Protein AF-A0A2N3E7E7-F1 (afdb_monomer)

Mean predicted aligned error: 15.41 Å

Foldseek 3Di:
DDDPVQEFEEEEEEAQPLCLLVVVLVVCVVLVVDDPVQDDRRNQQDDPVCVVVVWDQAKGWDWGWHQDPVRDIHIYIYIYFTNYPVRVVRVVVSRVVGPYYHYRYRPVDCVVVVVVCCVPPDDQQDEEAPAWWWKFFAAWAQDPPQGIKTKIATAYHKDFQQFWKAWPPLRDIWHFHFKAAPPVHTDTDGMDGHGDIIITGTPDHACVSPDHFTIMTGPVRDDPDHDPGDDQQDFPDKDKDFDPDPVCQVVQVVVLRNVCRGDSNKDWDWDADPVRGTTIIIGDNDDVD

pLDDT: mean 74.7, std 12.94, range [45.12, 95.56]

Sequence (289 aa):
MTELSRIRNFSIVAHIDHGKSTLADRLIQLIGGLTQREMKEQVLDSMDIERERGITIKAQTVRLDYRAKDGLDYVLNLIDTPGHVDFGYEVSRSMRAVEGSLLVVDASQGVEDVLEAIVTRLPAPKGDREAALKAMLVDSWYDAYLGVVVLVRIHDGVLKKGDRIRMMMTGATHSVERLGVFRPKMEDAAELGPGEIGYFTGSIKQVRDTRVGDTITHERRLCAQALPGYKPAQPVVFCGLFPVDSSEFEALREAIEKLALNDASFTYEMETSAALGFGFRCGFLGLLH

Structure (mmCIF, N/CA/C/O backbone):
data_AF-A0A2N3E7E7-F1
#
_entry.id   AF-A0A2N3E7E7-F1
#
loop_
_atom_site.group_PDB
_atom_site.id
_atom_site.type_symbol
_atom_site.label_atom_id
_atom_site.label_alt_id
_atom_site.label_comp_id
_atom_site.label_asym_id
_atom_site.label_entity_id
_atom_site.label_seq_id
_atom_site.pdbx_PDB_ins_code
_atom_site.Cartn_x
_atom_site.Cartn_y
_atom_site.Cartn_z
_atom_site.occupancy
_atom_site.B_iso_or_equiv
_atom_site.auth_seq_id
_atom_site.auth_comp_id
_atom_site.auth_asym_id
_atom_site.auth_atom_id
_atom_site.pdbx_PDB_model_num
ATOM 1 N N . MET A 1 1 ? -30.180 21.645 -13.669 1.00 52.59 1 MET A N 1
ATOM 2 C CA . MET A 1 1 ? -30.145 21.164 -12.270 1.00 52.59 1 MET A CA 1
ATOM 3 C C . MET A 1 1 ? -29.134 20.038 -12.208 1.00 52.59 1 MET A C 1
ATOM 5 O O . MET A 1 1 ? -29.187 19.176 -13.074 1.00 52.59 1 MET A O 1
ATOM 9 N N . THR A 1 2 ? -28.190 20.083 -11.270 1.00 58.84 2 THR A N 1
ATOM 10 C CA . THR A 1 2 ? -27.159 19.045 -11.131 1.00 58.84 2 THR A CA 1
ATOM 11 C C . THR A 1 2 ? -27.796 17.737 -10.665 1.00 58.84 2 THR A C 1
ATOM 13 O O . THR A 1 2 ? -28.597 17.744 -9.731 1.00 58.84 2 THR A O 1
ATOM 16 N N . GLU A 1 3 ? -27.464 16.623 -11.315 1.00 67.00 3 GLU A N 1
ATOM 17 C CA . GLU A 1 3 ? -27.904 15.292 -10.889 1.00 67.00 3 GLU A CA 1
ATOM 18 C C . GLU A 1 3 ? -27.309 14.937 -9.518 1.00 67.00 3 GLU A C 1
ATOM 20 O O . GLU A 1 3 ? -26.134 15.200 -9.262 1.00 67.00 3 GLU A O 1
ATOM 25 N N . LEU A 1 4 ? -28.097 14.288 -8.652 1.00 61.16 4 LEU A N 1
ATOM 26 C CA . LEU A 1 4 ? -27.667 13.869 -7.307 1.00 61.16 4 LEU A CA 1
ATOM 27 C C . LEU A 1 4 ? -26.395 13.003 -7.335 1.00 61.16 4 LEU A C 1
ATOM 29 O O . LEU A 1 4 ? -25.540 13.124 -6.463 1.00 61.16 4 LEU A O 1
ATOM 33 N N . SER A 1 5 ? -26.224 12.182 -8.375 1.00 64.75 5 SER A N 1
ATOM 34 C CA . SER A 1 5 ? -25.034 11.347 -8.597 1.00 64.75 5 SER A CA 1
ATOM 35 C C . SER A 1 5 ? -23.736 12.149 -8.776 1.00 64.75 5 SER A C 1
ATOM 37 O O . SER A 1 5 ? -22.647 11.586 -8.623 1.00 64.75 5 SER A O 1
ATOM 39 N N . ARG A 1 6 ? -23.828 13.458 -9.049 1.00 70.44 6 ARG A N 1
ATOM 40 C CA . ARG A 1 6 ? -22.703 14.363 -9.346 1.00 70.44 6 ARG A CA 1
ATOM 41 C C . ARG A 1 6 ? -22.446 15.402 -8.251 1.00 70.44 6 ARG A C 1
ATOM 43 O O . ARG A 1 6 ? -21.635 16.301 -8.447 1.00 70.44 6 ARG A O 1
ATOM 50 N N . ILE A 1 7 ? -23.112 15.284 -7.102 1.00 62.19 7 ILE A N 1
ATOM 51 C CA . ILE A 1 7 ? -22.883 16.134 -5.927 1.00 62.19 7 ILE A CA 1
ATOM 52 C C . ILE A 1 7 ? -21.972 15.392 -4.943 1.00 62.19 7 ILE A C 1
ATOM 54 O O . ILE A 1 7 ? -22.162 14.200 -4.693 1.00 62.19 7 ILE A O 1
ATOM 58 N N . ARG A 1 8 ? -20.968 16.074 -4.389 1.00 74.00 8 ARG A N 1
ATOM 59 C CA . ARG A 1 8 ? -20.104 15.560 -3.319 1.00 74.00 8 ARG A CA 1
ATOM 60 C C . ARG A 1 8 ? -20.044 16.588 -2.204 1.00 74.00 8 ARG A C 1
ATOM 62 O O . ARG A 1 8 ? -19.543 17.685 -2.428 1.00 74.00 8 ARG A O 1
ATOM 69 N N . ASN A 1 9 ? -20.525 16.227 -1.021 1.00 63.50 9 ASN A N 1
ATOM 70 C CA . ASN A 1 9 ? -20.365 17.050 0.170 1.00 63.50 9 ASN A CA 1
ATOM 71 C C . ASN A 1 9 ? -19.248 16.452 1.017 1.00 63.50 9 ASN A C 1
ATOM 73 O O . ASN A 1 9 ? -19.269 15.256 1.317 1.00 63.50 9 ASN A O 1
ATOM 77 N N . PHE A 1 10 ? -18.267 17.267 1.382 1.00 70.56 10 PHE A N 1
ATOM 78 C CA . PHE A 1 10 ? -17.164 16.827 2.221 1.00 70.56 10 PHE A CA 1
ATOM 79 C C . PHE A 1 10 ? -16.637 17.952 3.100 1.00 70.56 10 PHE A C 1
ATOM 81 O O . PHE A 1 10 ? -16.797 19.133 2.795 1.00 70.56 10 PHE A O 1
ATOM 88 N N . SER A 1 11 ? -16.000 17.582 4.205 1.00 76.38 11 SER A N 1
ATOM 89 C CA . SER A 1 11 ? -15.301 18.523 5.077 1.00 76.38 11 SER A CA 1
ATOM 90 C C . SER A 1 11 ? -13.792 18.305 5.050 1.00 76.38 11 SER A C 1
ATOM 92 O O . SER A 1 11 ? -13.340 17.198 4.757 1.00 76.38 11 SER A O 1
ATOM 94 N N . ILE A 1 12 ? -13.003 19.332 5.367 1.00 77.19 12 ILE A N 1
ATOM 95 C CA . ILE A 1 12 ? -11.568 19.168 5.646 1.00 77.19 12 ILE A CA 1
ATOM 96 C C . ILE A 1 12 ? -11.369 19.256 7.154 1.00 77.19 12 ILE A C 1
ATOM 98 O O . ILE A 1 12 ? -11.801 20.222 7.784 1.00 77.19 12 ILE A O 1
ATOM 102 N N . VAL A 1 13 ? -10.726 18.237 7.721 1.00 78.69 13 VAL A N 1
ATOM 103 C CA . VAL A 1 13 ? -10.394 18.126 9.142 1.00 78.69 13 VAL A CA 1
ATOM 104 C C . VAL A 1 13 ? -8.881 18.002 9.265 1.00 78.69 13 VAL A C 1
ATOM 106 O O . VAL A 1 13 ? -8.275 17.135 8.640 1.00 78.69 13 VAL A O 1
ATOM 109 N N . ALA A 1 14 ? -8.270 18.862 10.067 1.00 75.06 14 ALA A N 1
ATOM 110 C CA . ALA A 1 14 ? -6.838 18.855 10.348 1.00 75.06 14 ALA A CA 1
ATOM 111 C C . ALA A 1 14 ? -6.605 19.453 11.734 1.00 75.06 14 ALA A C 1
ATOM 113 O O . ALA A 1 14 ? -7.465 20.182 12.216 1.00 75.06 14 ALA A O 1
ATOM 114 N N . HIS A 1 15 ? -5.451 19.209 12.345 1.00 68.81 15 HIS A N 1
ATOM 115 C CA . HIS A 1 15 ? -5.024 19.981 13.514 1.00 68.81 15 HIS A CA 1
ATOM 116 C C . HIS A 1 15 ? -4.536 21.385 13.081 1.00 68.81 15 HIS A C 1
ATOM 118 O O . HIS A 1 15 ? -4.372 21.656 11.886 1.00 68.81 15 HIS A O 1
ATOM 124 N N . ILE A 1 16 ? -4.364 22.303 14.038 1.00 66.44 16 ILE A N 1
ATOM 125 C CA . ILE A 1 16 ? -3.892 23.681 13.801 1.00 66.44 16 ILE A CA 1
ATOM 126 C C . ILE A 1 16 ? -2.576 23.654 13.012 1.00 66.44 16 ILE A C 1
ATOM 128 O O . ILE A 1 16 ? -1.749 22.774 13.233 1.00 66.44 16 ILE A O 1
ATOM 132 N N . ASP A 1 17 ? -2.409 24.598 12.086 1.00 65.94 17 ASP A N 1
ATOM 133 C CA . ASP A 1 17 ? -1.216 24.785 11.246 1.00 65.94 17 ASP A CA 1
ATOM 134 C C . ASP A 1 17 ? -0.863 23.639 10.276 1.00 65.94 17 ASP A C 1
ATOM 136 O O . ASP A 1 17 ? 0.083 23.758 9.505 1.00 65.94 17 ASP A O 1
ATOM 140 N N . HIS A 1 18 ? -1.673 22.577 10.177 1.00 72.00 18 HIS A N 1
ATOM 141 C CA . HIS A 1 18 ? -1.420 21.437 9.273 1.00 72.00 18 HIS A CA 1
ATOM 142 C C . HIS A 1 18 ? -1.807 21.694 7.802 1.00 72.00 18 HIS A C 1
ATOM 144 O O . HIS A 1 18 ? -2.064 20.768 7.033 1.00 72.00 18 HIS A O 1
ATOM 150 N N . GLY A 1 19 ? -1.910 22.958 7.389 1.00 71.00 19 GLY A N 1
ATOM 151 C CA . GLY A 1 19 ? -2.179 23.318 5.993 1.00 71.00 19 GLY A CA 1
ATOM 152 C C . GLY A 1 19 ? -3.619 23.085 5.522 1.00 71.00 19 GLY A C 1
ATOM 153 O O . GLY A 1 19 ? -3.861 23.021 4.318 1.00 71.00 19 GLY A O 1
ATOM 154 N N . LYS A 1 20 ? -4.587 22.992 6.441 1.00 78.00 20 LYS A N 1
ATOM 155 C CA . LYS A 1 20 ? -6.023 22.887 6.132 1.00 78.00 20 LYS A CA 1
ATOM 156 C C . LYS A 1 20 ? -6.527 24.019 5.232 1.00 78.00 20 LYS A C 1
ATOM 158 O O . LYS A 1 20 ? -7.035 23.749 4.145 1.00 78.00 20 LYS A O 1
ATOM 163 N N . SER A 1 21 ? -6.340 25.269 5.663 1.00 73.75 21 SER A N 1
ATOM 164 C CA . SER A 1 21 ? -6.755 26.454 4.900 1.00 73.75 21 SER A CA 1
ATOM 165 C C . SER A 1 21 ? -5.997 26.539 3.573 1.00 73.75 21 SER A C 1
ATOM 167 O O . SER A 1 21 ? -6.589 26.805 2.532 1.00 73.75 21 SER A O 1
ATOM 169 N N . THR A 1 22 ? -4.711 26.175 3.571 1.00 76.44 22 THR A N 1
ATOM 170 C CA . THR A 1 22 ? -3.885 26.100 2.357 1.00 76.44 22 THR A CA 1
ATOM 171 C C . THR A 1 22 ? -4.433 25.089 1.346 1.00 76.44 22 THR A C 1
ATOM 173 O O . THR A 1 22 ? -4.478 25.374 0.148 1.00 76.44 22 THR A O 1
ATOM 176 N N . LEU A 1 23 ? -4.871 23.909 1.799 1.00 75.31 23 LEU A N 1
ATOM 177 C CA . LEU A 1 23 ? -5.493 22.905 0.937 1.00 75.31 23 LEU A CA 1
ATOM 178 C C . LEU A 1 23 ? -6.826 23.411 0.378 1.00 75.31 23 LEU A C 1
ATOM 180 O O . LEU A 1 23 ? -7.072 23.273 -0.821 1.00 75.31 23 LEU A O 1
ATOM 184 N N . ALA A 1 24 ? -7.663 24.017 1.221 1.00 73.69 24 ALA A N 1
ATOM 185 C CA . ALA A 1 24 ? -8.933 24.596 0.797 1.00 73.69 24 ALA A CA 1
ATOM 186 C C . ALA A 1 24 ? -8.729 25.679 -0.279 1.00 73.69 24 ALA A C 1
ATOM 188 O O . ALA A 1 24 ? -9.352 25.618 -1.340 1.00 73.69 24 ALA A O 1
ATOM 189 N N . ASP A 1 25 ? -7.782 26.597 -0.073 1.00 72.88 25 ASP A N 1
ATOM 190 C CA . ASP A 1 25 ? -7.438 27.648 -1.036 1.00 72.88 25 ASP A CA 1
ATOM 191 C C . ASP A 1 25 ? -6.944 27.073 -2.371 1.00 72.88 25 ASP A C 1
ATOM 193 O O . ASP A 1 25 ? -7.335 27.542 -3.444 1.00 72.88 25 ASP A O 1
ATOM 197 N N . ARG A 1 26 ? -6.108 26.025 -2.335 1.00 69.62 26 ARG A N 1
ATOM 198 C CA . ARG A 1 26 ? -5.624 25.347 -3.549 1.00 69.62 26 ARG A CA 1
ATOM 199 C C . ARG A 1 26 ? -6.741 24.644 -4.317 1.00 69.62 26 ARG A C 1
ATOM 201 O O . ARG A 1 26 ? -6.715 24.650 -5.548 1.00 69.62 26 ARG A O 1
ATOM 208 N N . LEU A 1 27 ? -7.729 24.073 -3.628 1.00 70.00 27 LEU A N 1
ATOM 209 C CA . LEU A 1 27 ? -8.908 23.497 -4.279 1.00 70.00 27 LEU A CA 1
ATOM 210 C C . LEU A 1 27 ? -9.728 24.582 -4.989 1.00 70.00 27 LEU A C 1
ATOM 212 O O . LEU A 1 27 ? -10.083 24.412 -6.155 1.00 70.00 27 LEU A O 1
ATOM 216 N N . ILE A 1 28 ? -9.961 25.721 -4.333 1.00 72.75 28 ILE A N 1
ATOM 217 C CA . ILE A 1 28 ? -10.699 26.854 -4.916 1.00 72.75 28 ILE A CA 1
ATOM 218 C C . ILE A 1 28 ? -9.964 27.412 -6.150 1.00 72.75 28 ILE A C 1
ATOM 220 O O . ILE A 1 28 ? -10.590 27.671 -7.181 1.00 72.75 28 ILE A O 1
ATOM 224 N N . GLN A 1 29 ? -8.633 27.533 -6.068 1.00 66.44 29 GLN A N 1
ATOM 225 C CA . GLN A 1 29 ? -7.755 27.962 -7.164 1.00 66.44 29 GLN A CA 1
ATOM 226 C C . GLN A 1 29 ? -7.877 27.094 -8.407 1.00 66.44 29 GLN A C 1
ATOM 228 O O . GLN A 1 29 ? -8.105 27.596 -9.506 1.00 66.44 29 GLN A O 1
ATOM 233 N N . LEU A 1 30 ? -7.675 25.788 -8.233 1.00 65.06 30 LEU A N 1
ATOM 234 C CA . LEU A 1 30 ? -7.595 24.847 -9.345 1.00 65.06 30 LEU A CA 1
ATOM 235 C C . LEU A 1 30 ? -8.937 24.682 -10.053 1.00 65.06 30 LEU A C 1
ATOM 237 O O . LEU A 1 30 ? -8.967 24.404 -11.249 1.00 65.06 30 LEU A O 1
ATOM 241 N N . ILE A 1 31 ? -10.036 24.857 -9.320 1.00 67.25 31 ILE A N 1
ATOM 242 C CA . ILE A 1 31 ? -11.392 24.710 -9.849 1.00 67.25 31 ILE A CA 1
ATOM 243 C C . ILE A 1 31 ? -11.891 26.024 -10.488 1.00 67.25 31 ILE A C 1
ATOM 245 O O . ILE A 1 31 ? -12.857 26.018 -11.243 1.00 67.25 31 ILE A O 1
ATOM 249 N N . GLY A 1 32 ? -11.181 27.140 -10.289 1.00 56.53 32 GLY A N 1
ATOM 250 C CA . GLY A 1 32 ? -11.437 28.394 -11.002 1.00 56.53 32 GLY A CA 1
ATOM 251 C C . GLY A 1 32 ? -12.567 29.240 -10.410 1.00 56.53 32 GLY A C 1
ATOM 252 O O . GLY A 1 32 ? -13.168 30.035 -11.127 1.00 56.53 32 GLY A O 1
ATOM 253 N N . GLY A 1 33 ? -12.857 29.092 -9.112 1.00 54.59 33 GLY A N 1
ATOM 254 C CA . GLY A 1 33 ? -13.916 29.852 -8.434 1.00 54.59 33 GLY A CA 1
ATOM 255 C C . GLY A 1 33 ? -13.603 31.336 -8.195 1.00 54.59 33 GLY A C 1
ATOM 256 O O . GLY A 1 33 ? -14.515 32.089 -7.864 1.00 54.59 33 GLY A O 1
ATOM 257 N N . LEU A 1 34 ? -12.340 31.762 -8.342 1.00 57.59 34 LEU A N 1
ATOM 258 C CA . LEU A 1 34 ? -11.867 33.129 -8.078 1.00 57.5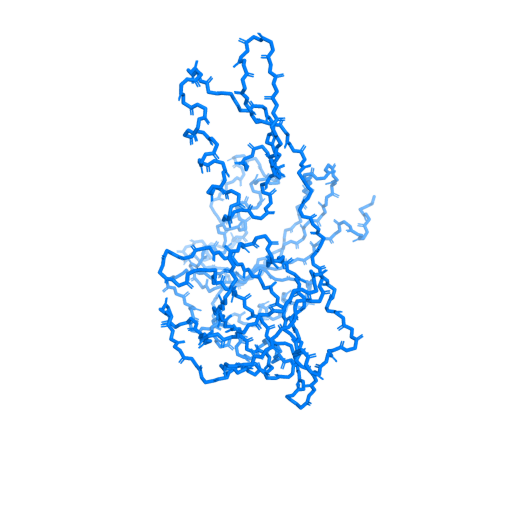9 34 LEU A CA 1
ATOM 259 C C . LEU A 1 34 ? -10.763 33.529 -9.064 1.00 57.59 34 LEU A C 1
ATOM 261 O O . LEU A 1 34 ? -9.914 32.717 -9.436 1.00 57.59 34 LEU A O 1
ATOM 265 N N . THR A 1 35 ? -10.739 34.798 -9.469 1.00 55.12 35 THR A N 1
ATOM 266 C CA . THR A 1 35 ? -9.648 35.363 -10.277 1.00 55.12 35 THR A CA 1
ATOM 267 C C . THR A 1 35 ? -8.383 35.575 -9.431 1.00 55.12 35 THR A C 1
ATOM 269 O O . THR A 1 35 ? -8.461 35.763 -8.219 1.00 55.12 35 THR A O 1
ATOM 272 N N . GLN A 1 36 ? -7.192 35.639 -10.052 1.00 53.62 36 GLN A N 1
ATOM 273 C CA . GLN A 1 36 ? -5.925 35.931 -9.342 1.00 53.62 36 GLN A CA 1
ATOM 274 C C . GLN A 1 36 ? -5.953 37.229 -8.507 1.00 53.62 36 GLN A C 1
ATOM 276 O O . GLN A 1 36 ? -5.132 37.390 -7.613 1.00 53.62 36 GLN A O 1
ATOM 281 N N . ARG A 1 37 ? -6.878 38.159 -8.789 1.00 49.94 37 ARG A N 1
ATOM 282 C CA . ARG A 1 37 ? -7.061 39.404 -8.022 1.00 49.94 37 ARG A CA 1
ATOM 283 C C . ARG A 1 37 ? -7.958 39.246 -6.792 1.00 49.94 37 ARG A C 1
ATOM 285 O O . ARG A 1 37 ? -7.852 40.050 -5.874 1.00 49.94 37 ARG A O 1
ATOM 292 N N . GLU A 1 38 ? -8.838 38.250 -6.780 1.00 54.00 38 GLU A N 1
ATOM 293 C CA . GLU A 1 38 ? -9.730 37.936 -5.651 1.00 54.00 38 GLU A CA 1
ATOM 294 C C . GLU A 1 38 ? -9.083 36.952 -4.667 1.00 54.00 38 GLU A C 1
ATOM 296 O O . GLU A 1 38 ? -9.555 36.766 -3.548 1.00 54.00 38 GLU A O 1
ATOM 301 N N . MET A 1 39 ? -7.963 36.363 -5.078 1.00 53.03 39 MET A N 1
ATOM 302 C CA . MET A 1 39 ? -7.105 35.522 -4.264 1.00 53.03 39 MET A CA 1
ATOM 303 C C . MET A 1 39 ? -6.344 36.331 -3.216 1.00 53.03 39 MET A C 1
ATOM 305 O O . MET A 1 39 ? -5.359 37.004 -3.517 1.00 53.03 39 MET A O 1
ATOM 309 N N . LYS A 1 40 ? -6.780 36.214 -1.966 1.00 57.19 40 LYS A N 1
ATOM 310 C CA . LYS A 1 40 ? -5.948 36.466 -0.785 1.00 57.19 40 LYS A CA 1
ATOM 311 C C . LYS A 1 40 ? -5.500 35.113 -0.221 1.00 57.19 40 LYS A C 1
ATOM 313 O O . LYS A 1 40 ? -6.156 34.111 -0.490 1.00 57.19 40 LYS A O 1
ATOM 318 N N . GLU A 1 41 ? -4.392 35.065 0.516 1.00 56.88 41 GLU A N 1
ATOM 319 C CA . GLU A 1 41 ? -4.102 33.895 1.361 1.00 56.88 41 GLU A CA 1
ATOM 320 C C . GLU A 1 41 ? -5.252 33.730 2.369 1.00 56.88 41 GLU A C 1
ATOM 322 O O . GLU A 1 41 ? -5.735 34.736 2.895 1.00 56.88 41 GLU A O 1
ATOM 327 N N . GLN A 1 42 ? -5.707 32.493 2.598 1.00 58.56 42 GLN A N 1
ATOM 328 C CA . GLN A 1 42 ? -6.793 32.141 3.519 1.00 58.56 42 GLN A CA 1
ATOM 329 C C . GLN A 1 42 ? -8.149 32.756 3.135 1.00 58.56 42 GLN A C 1
ATOM 331 O O . GLN A 1 42 ? -8.740 33.554 3.866 1.00 58.56 42 GLN A O 1
ATOM 336 N N . VAL A 1 43 ? -8.677 32.380 1.966 1.00 60.28 43 VAL A N 1
ATOM 337 C CA . VAL A 1 43 ? -9.913 32.964 1.404 1.00 60.28 43 VAL A CA 1
ATOM 338 C C . VAL A 1 43 ? -11.140 32.673 2.273 1.00 60.28 43 VAL A C 1
ATOM 340 O O . VAL A 1 43 ? -12.061 33.490 2.346 1.00 60.28 43 VAL A O 1
ATOM 343 N N . LEU A 1 44 ? -11.158 31.508 2.920 1.00 65.69 44 LEU A N 1
ATOM 344 C CA . LEU A 1 44 ? -12.263 31.081 3.776 1.00 65.69 44 LEU A CA 1
ATOM 345 C C . LEU A 1 44 ? -12.209 31.713 5.173 1.00 65.69 44 LEU A C 1
ATOM 347 O O . LEU A 1 44 ? -13.249 31.809 5.820 1.00 65.69 44 LEU A O 1
ATOM 351 N N . ASP A 1 45 ? -11.055 32.221 5.610 1.00 69.62 45 ASP A N 1
ATOM 352 C CA . ASP A 1 45 ? -10.923 32.885 6.905 1.00 69.62 45 ASP A CA 1
ATOM 353 C C . ASP A 1 45 ? -11.468 34.323 6.787 1.00 69.62 45 ASP A C 1
ATOM 355 O O . ASP A 1 45 ? -10.900 35.226 6.153 1.00 69.62 45 ASP A O 1
ATOM 359 N N . SER A 1 46 ? -12.668 34.512 7.339 1.00 65.81 46 SER A N 1
ATOM 360 C CA . SER A 1 46 ? -13.494 35.709 7.133 1.00 65.81 46 SER A CA 1
ATOM 361 C C . SER A 1 46 ? -13.286 36.776 8.207 1.00 65.81 46 SER A C 1
ATOM 363 O O . SER A 1 46 ? -13.552 37.950 7.945 1.00 65.81 46 SER A O 1
ATOM 365 N N . MET A 1 47 ? -12.816 36.386 9.396 1.00 70.12 47 MET A N 1
ATOM 366 C CA . MET A 1 47 ? -12.598 37.295 10.522 1.00 70.12 47 MET A CA 1
ATOM 367 C C . MET A 1 47 ? -11.149 37.792 10.570 1.00 70.12 47 MET A C 1
ATOM 369 O O . MET A 1 47 ? -10.215 37.034 10.322 1.00 70.12 47 MET A O 1
ATOM 373 N N . ASP A 1 48 ? -10.941 39.046 10.980 1.00 69.75 48 ASP A N 1
ATOM 374 C CA . ASP A 1 48 ? -9.591 39.623 11.088 1.00 69.75 48 ASP A CA 1
ATOM 375 C C . ASP A 1 48 ? -8.716 38.859 12.100 1.00 69.75 48 ASP A C 1
ATOM 377 O O . ASP A 1 48 ? -7.538 38.620 11.852 1.00 69.75 48 ASP A O 1
ATOM 381 N N . ILE A 1 49 ? -9.320 38.359 13.184 1.00 71.62 49 ILE A N 1
ATOM 382 C CA . ILE A 1 49 ? -8.636 37.542 14.198 1.00 71.62 49 ILE A CA 1
ATOM 383 C C . ILE A 1 49 ? -8.195 36.161 13.684 1.00 71.62 49 ILE A C 1
ATOM 385 O O . ILE A 1 49 ? -7.197 35.632 14.168 1.00 71.62 49 ILE A O 1
ATOM 389 N N . GLU A 1 50 ? -8.915 35.575 12.717 1.00 67.88 50 GLU A N 1
ATOM 390 C CA . GLU A 1 50 ? -8.534 34.297 12.094 1.00 67.88 50 GLU A CA 1
ATOM 391 C C . GLU A 1 50 ? -7.254 34.490 11.272 1.00 67.88 50 GLU A C 1
ATOM 393 O O . GLU A 1 50 ? -6.301 33.728 11.420 1.00 67.88 50 GLU A O 1
ATOM 398 N N . ARG A 1 51 ? -7.185 35.590 10.510 1.00 69.56 51 ARG A N 1
ATOM 399 C CA . ARG A 1 51 ? -6.024 35.948 9.680 1.00 69.56 51 ARG A CA 1
ATOM 400 C C . ARG A 1 51 ? -4.807 36.369 10.494 1.00 69.56 51 ARG A C 1
ATOM 402 O O . ARG A 1 51 ? -3.692 35.981 10.170 1.00 69.56 51 ARG A O 1
ATOM 409 N N . GLU A 1 52 ? -5.003 37.148 11.558 1.00 69.25 52 GLU A N 1
ATOM 410 C CA . GLU A 1 52 ? -3.904 37.576 12.436 1.00 69.25 52 GLU A CA 1
ATOM 411 C C . GLU A 1 52 ? -3.250 36.404 13.174 1.00 69.25 52 GLU A C 1
ATOM 413 O O . GLU A 1 52 ? -2.054 36.444 13.461 1.00 69.25 52 GLU A O 1
ATOM 418 N N . ARG A 1 53 ? -4.031 35.369 13.505 1.00 65.06 53 ARG A N 1
ATOM 419 C CA . ARG A 1 53 ? -3.562 34.209 14.275 1.00 65.06 53 ARG A CA 1
ATOM 420 C C . ARG A 1 53 ? -3.292 32.965 13.434 1.00 65.06 53 ARG A C 1
ATOM 422 O O . ARG A 1 53 ? -2.770 32.004 13.984 1.00 65.06 53 ARG A O 1
ATOM 429 N N . GLY A 1 54 ? -3.649 32.969 12.150 1.00 65.75 54 GLY A N 1
ATOM 430 C CA . GLY A 1 54 ? -3.494 31.822 11.254 1.00 65.75 54 GLY A CA 1
ATOM 431 C C . GLY A 1 54 ? -4.379 30.6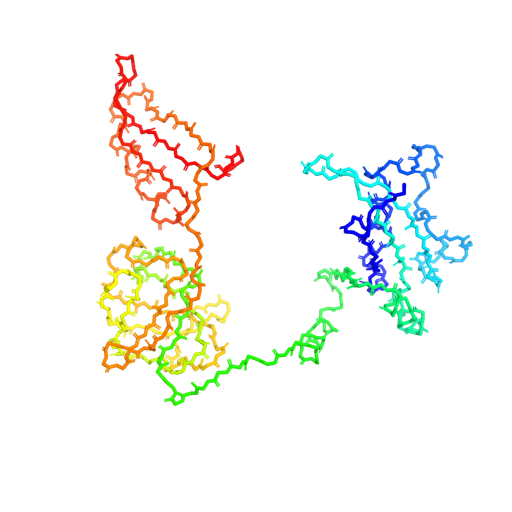21 11.604 1.00 65.75 54 GLY A C 1
ATOM 432 O O . GLY A 1 54 ? -4.049 29.499 11.233 1.00 65.75 54 GLY A O 1
ATOM 433 N N . ILE A 1 55 ? -5.491 30.829 12.319 1.00 69.94 55 ILE A N 1
ATOM 434 C CA . ILE A 1 55 ? -6.388 29.753 12.770 1.00 69.94 55 ILE A CA 1
ATOM 435 C C . ILE A 1 55 ? -7.802 29.937 12.222 1.00 69.94 55 ILE A C 1
ATOM 437 O O . ILE A 1 55 ? -8.338 31.040 12.234 1.00 69.94 55 ILE A O 1
ATOM 441 N N . THR A 1 56 ? -8.455 28.838 11.845 1.00 61.44 56 THR A N 1
ATOM 442 C CA . THR A 1 56 ? -9.890 28.836 11.524 1.00 61.44 56 THR A CA 1
ATOM 443 C C . THR A 1 56 ? -10.702 28.652 12.803 1.00 61.44 56 THR A C 1
ATOM 445 O O . THR A 1 56 ? -10.543 27.643 13.496 1.00 61.44 56 THR A O 1
ATOM 448 N N . ILE A 1 57 ? -11.584 29.603 13.111 1.00 61.72 57 ILE A N 1
ATOM 449 C CA . ILE A 1 57 ? -12.435 29.611 14.313 1.00 61.72 57 ILE A CA 1
ATOM 450 C C . ILE A 1 57 ? -13.850 29.141 13.969 1.00 61.72 57 ILE A C 1
ATOM 452 O O . ILE A 1 57 ? -14.489 28.469 14.779 1.00 61.72 57 ILE A O 1
ATOM 456 N N . LYS A 1 58 ? -14.342 29.457 12.765 1.00 65.56 58 LYS A N 1
ATOM 457 C CA . LYS A 1 58 ? -15.702 29.117 12.331 1.00 65.56 58 LYS A CA 1
ATOM 458 C C . LYS A 1 58 ? -15.708 28.269 11.066 1.00 65.56 58 LYS A C 1
ATOM 460 O O . LYS A 1 58 ? -14.978 28.560 10.124 1.00 65.56 58 LYS A O 1
ATOM 465 N N . ALA A 1 59 ? -16.589 27.269 11.007 1.00 60.16 59 ALA A N 1
ATOM 466 C CA . ALA A 1 59 ? -16.742 26.484 9.794 1.00 60.16 59 ALA A CA 1
ATOM 467 C C . ALA A 1 59 ? -17.330 27.317 8.641 1.00 60.16 59 ALA A C 1
ATOM 469 O O . ALA A 1 59 ? -18.352 27.995 8.798 1.00 60.16 59 ALA A O 1
ATOM 470 N N . GLN A 1 60 ? -16.698 27.246 7.471 1.00 66.62 60 GLN A N 1
ATOM 471 C CA . GLN A 1 60 ? -17.087 27.996 6.274 1.00 66.62 60 GLN A CA 1
ATOM 472 C C . GLN A 1 60 ? -17.377 27.033 5.134 1.00 66.62 60 GLN A C 1
ATOM 474 O O . GLN A 1 60 ? -16.684 26.037 4.952 1.00 66.62 60 GLN A O 1
ATOM 479 N N . THR A 1 61 ? -18.448 27.295 4.388 1.00 65.19 61 THR A N 1
ATOM 480 C CA . THR A 1 61 ? -18.898 26.406 3.311 1.00 65.19 61 THR A CA 1
ATOM 481 C C . THR A 1 61 ? -18.704 27.071 1.961 1.00 65.19 61 THR A C 1
ATOM 483 O O . THR A 1 61 ? -19.152 28.197 1.753 1.00 65.19 61 THR A O 1
ATOM 486 N N . VAL A 1 62 ? -18.090 26.351 1.027 1.00 73.31 62 VAL A N 1
ATOM 487 C CA . VAL A 1 62 ? -17.900 26.781 -0.357 1.00 73.31 62 VAL A CA 1
ATOM 488 C C . VAL A 1 62 ? -18.423 25.716 -1.310 1.00 73.31 62 VAL A C 1
ATOM 490 O O . VAL A 1 62 ? -18.244 24.518 -1.098 1.00 73.31 62 VAL A O 1
ATOM 493 N N . ARG A 1 63 ? -19.089 26.159 -2.374 1.00 76.94 63 ARG A N 1
ATOM 494 C CA . ARG A 1 63 ? -19.525 25.303 -3.474 1.00 76.94 63 ARG A CA 1
ATOM 495 C C . ARG A 1 63 ? -18.622 25.544 -4.676 1.00 76.94 63 ARG A C 1
ATOM 497 O O . ARG A 1 63 ? -18.462 26.685 -5.096 1.00 76.94 63 ARG A O 1
ATOM 504 N N . LEU A 1 64 ? -18.073 24.472 -5.231 1.00 71.88 64 LEU A N 1
ATOM 505 C CA . LEU A 1 64 ? -17.146 24.489 -6.356 1.00 71.88 64 LEU A CA 1
ATOM 506 C C . LEU A 1 64 ? -17.702 23.622 -7.488 1.00 71.88 64 LEU A C 1
ATOM 508 O O . LEU A 1 64 ? -18.125 22.491 -7.251 1.00 71.88 64 LEU A O 1
ATOM 512 N N . ASP A 1 65 ? -17.694 24.139 -8.713 1.00 77.12 65 ASP A N 1
ATOM 513 C CA . ASP A 1 65 ? -18.107 23.391 -9.901 1.00 77.12 65 ASP A CA 1
ATOM 514 C C . ASP A 1 65 ? -16.850 22.840 -10.600 1.00 77.12 65 ASP A C 1
ATOM 516 O O . ASP A 1 65 ? -16.075 23.587 -11.189 1.00 77.12 65 ASP A O 1
ATOM 520 N N . TYR A 1 66 ? -16.614 21.529 -10.497 1.00 74.06 66 TYR A N 1
ATOM 521 C CA . TYR A 1 66 ? -15.398 20.859 -10.968 1.00 74.06 66 TYR A CA 1
ATOM 522 C C . TYR A 1 66 ? -15.671 19.982 -12.188 1.00 74.06 66 TYR A C 1
ATOM 524 O O . TYR A 1 66 ? -16.453 19.034 -12.115 1.00 74.06 66 TYR A O 1
ATOM 532 N N . ARG A 1 67 ? -14.955 20.237 -13.286 1.00 76.06 67 ARG A N 1
ATOM 533 C CA . ARG A 1 67 ? -14.943 19.340 -14.442 1.00 76.06 67 ARG A CA 1
ATOM 534 C C . ARG A 1 67 ? -13.892 18.253 -14.254 1.00 76.06 67 ARG A C 1
ATOM 536 O O . ARG A 1 67 ? -12.690 18.519 -14.303 1.00 76.06 67 ARG A O 1
ATOM 543 N N . ALA A 1 68 ? -14.348 17.029 -14.026 1.00 69.62 68 ALA A N 1
ATOM 544 C CA . ALA A 1 68 ? -13.471 15.895 -13.794 1.00 69.62 68 ALA A CA 1
ATOM 545 C C . ALA A 1 68 ? -12.845 15.378 -15.100 1.00 69.62 68 ALA A C 1
ATOM 547 O O . ALA A 1 68 ? -13.250 15.721 -16.212 1.00 69.62 68 ALA A O 1
ATOM 548 N N . LYS A 1 69 ? -11.819 14.531 -14.966 1.00 69.19 69 LYS A N 1
ATOM 549 C CA . LYS A 1 69 ? -11.080 13.948 -16.103 1.00 69.19 69 LYS A CA 1
ATOM 550 C C . LYS A 1 69 ? -11.931 13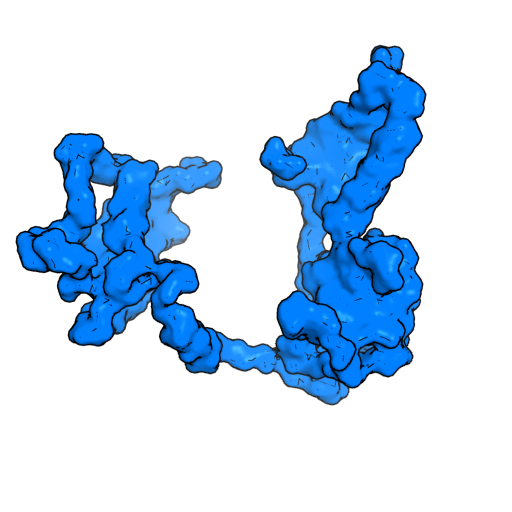.021 -16.979 1.00 69.19 69 LYS A C 1
ATOM 552 O O . LYS A 1 69 ? -11.559 12.761 -18.116 1.00 69.19 69 LYS A O 1
ATOM 557 N N . ASP A 1 70 ? -13.057 12.540 -16.456 1.00 66.81 70 ASP A N 1
ATOM 558 C CA . ASP A 1 70 ? -14.078 11.798 -17.207 1.00 66.81 70 ASP A CA 1
ATOM 559 C C . ASP A 1 70 ? -14.900 12.708 -18.148 1.00 66.81 70 ASP A C 1
ATOM 561 O O . ASP A 1 70 ? -15.729 12.227 -18.918 1.00 66.81 70 ASP A O 1
ATOM 565 N N . GLY A 1 71 ? -14.653 14.023 -18.109 1.00 75.38 71 GLY A N 1
ATOM 566 C CA . GLY A 1 71 ? -15.305 15.037 -18.925 1.00 75.38 71 GLY A CA 1
ATOM 567 C C . GLY A 1 71 ? -16.618 15.563 -18.346 1.00 75.38 71 GLY A C 1
ATOM 568 O O . GLY A 1 71 ? -17.193 16.468 -18.960 1.00 75.38 71 GLY A O 1
ATOM 569 N N . LEU A 1 72 ? -17.071 15.038 -17.199 1.00 73.94 72 LEU A N 1
ATOM 570 C CA . LEU A 1 72 ? -18.329 15.389 -16.540 1.00 73.94 72 LEU A CA 1
ATOM 571 C C . LEU A 1 72 ? -18.140 16.490 -15.487 1.00 73.94 72 LEU A C 1
ATOM 573 O O . LEU A 1 72 ? -17.107 16.574 -14.820 1.00 73.94 72 LEU A O 1
ATOM 577 N N . ASP A 1 73 ? -19.181 17.304 -15.305 1.00 76.81 73 ASP A N 1
ATOM 578 C CA . ASP A 1 73 ? -19.214 18.361 -14.294 1.00 76.81 73 ASP A CA 1
ATOM 579 C C . ASP A 1 73 ? -19.805 17.846 -12.973 1.00 76.81 73 ASP A C 1
ATOM 581 O O . ASP A 1 73 ? -20.894 17.256 -12.940 1.00 76.81 73 ASP A O 1
ATOM 585 N N . TYR A 1 74 ? -19.088 18.107 -11.884 1.00 68.44 74 TYR A N 1
ATOM 586 C CA . TYR A 1 74 ? -19.441 17.757 -10.514 1.00 68.44 74 TYR A CA 1
ATOM 587 C C . TYR A 1 74 ? -19.596 19.012 -9.662 1.00 68.44 74 TYR A C 1
ATOM 589 O O . TYR A 1 74 ? -18.890 20.000 -9.844 1.00 68.44 74 TYR A O 1
ATOM 597 N N . VAL A 1 75 ? -20.491 18.940 -8.681 1.00 72.06 75 VAL A N 1
ATOM 598 C CA . VAL A 1 75 ? -20.638 19.966 -7.648 1.00 72.06 75 VAL A CA 1
ATOM 599 C C . VAL A 1 75 ? -19.982 19.463 -6.373 1.00 72.06 75 VAL A C 1
ATOM 601 O O . VAL A 1 75 ? -20.408 18.458 -5.802 1.00 72.06 75 VAL A O 1
ATOM 604 N N . LEU A 1 76 ? -18.955 20.172 -5.929 1.00 70.94 76 LEU A N 1
ATOM 605 C CA . LEU A 1 76 ? -18.190 19.892 -4.726 1.00 70.94 76 LEU A CA 1
ATOM 606 C C . LEU A 1 76 ? -18.573 20.914 -3.650 1.00 70.94 76 LEU A C 1
ATOM 608 O O . LEU A 1 76 ? -18.251 22.093 -3.771 1.00 70.94 76 LEU A O 1
ATOM 612 N N . ASN A 1 77 ? -19.273 20.477 -2.606 1.00 69.62 77 ASN A N 1
ATOM 613 C CA . ASN A 1 77 ? -19.582 21.303 -1.442 1.00 69.62 77 ASN A CA 1
ATOM 614 C C . ASN A 1 77 ? -18.557 20.997 -0.349 1.00 69.62 77 ASN A C 1
ATOM 616 O O . ASN A 1 77 ? -18.568 19.913 0.235 1.00 69.62 77 ASN A O 1
ATOM 620 N N . LEU A 1 78 ? -17.669 21.951 -0.102 1.00 71.94 78 LEU A N 1
ATOM 621 C CA . LEU A 1 78 ? -16.605 21.867 0.884 1.00 71.94 78 LEU A CA 1
ATOM 622 C C . LEU A 1 78 ? -17.016 22.631 2.144 1.00 71.94 78 LEU A C 1
ATOM 624 O O . LEU A 1 78 ? -17.368 23.805 2.059 1.00 71.94 78 LEU A O 1
ATOM 628 N N . ILE A 1 79 ? -16.919 21.985 3.305 1.00 75.44 79 ILE A N 1
ATOM 629 C CA . ILE A 1 79 ? -16.968 22.644 4.614 1.00 75.44 79 ILE A CA 1
ATOM 630 C C . ILE A 1 79 ? -15.562 22.652 5.214 1.00 75.44 79 ILE A C 1
ATOM 632 O O . ILE A 1 79 ? -15.033 21.605 5.592 1.00 75.44 79 ILE A O 1
ATOM 636 N N . ASP A 1 80 ? -14.953 23.826 5.318 1.00 75.44 80 ASP A N 1
ATOM 637 C CA . ASP A 1 80 ? -13.709 23.981 6.058 1.00 75.44 80 ASP A CA 1
ATOM 638 C C . ASP A 1 80 ? -14.008 24.025 7.560 1.00 75.44 80 ASP A C 1
ATOM 640 O O . ASP A 1 80 ? -14.876 24.786 7.981 1.00 75.44 80 ASP A O 1
ATOM 644 N N . THR A 1 81 ? -13.354 23.187 8.369 1.00 74.50 81 THR A N 1
ATOM 645 C CA . THR A 1 81 ? -13.672 23.035 9.805 1.00 74.50 81 THR A CA 1
ATOM 646 C C . THR A 1 81 ? -12.538 23.538 10.689 1.00 74.50 81 THR A C 1
ATOM 648 O O . THR A 1 81 ? -11.396 23.444 10.274 1.00 74.50 81 THR A O 1
ATOM 651 N N . PRO A 1 82 ? -12.775 24.070 11.895 1.00 68.94 82 PRO A N 1
ATOM 652 C CA . PRO A 1 82 ? -11.692 24.470 12.799 1.00 68.94 82 PRO A CA 1
ATOM 653 C C . PRO A 1 82 ? -10.730 23.321 13.139 1.00 68.94 82 PRO A C 1
ATOM 655 O O . PRO A 1 82 ? -11.166 22.187 13.313 1.00 68.94 82 PRO A O 1
ATOM 658 N N . GLY A 1 83 ? -9.431 23.617 13.265 1.00 61.41 83 GLY A N 1
ATOM 659 C CA . GLY A 1 83 ? -8.411 22.607 13.593 1.00 61.41 83 GLY A CA 1
ATOM 660 C C . GLY A 1 83 ? -7.974 22.550 15.058 1.00 61.41 83 GLY A C 1
ATOM 661 O O . GLY A 1 83 ? -7.234 21.654 15.453 1.00 61.41 83 GLY A O 1
ATOM 662 N N . HIS A 1 84 ? -8.426 23.500 15.878 1.00 67.12 84 HIS A N 1
ATOM 663 C CA . HIS A 1 84 ? -8.112 23.558 17.307 1.00 67.12 84 HIS A CA 1
ATOM 664 C C . HIS A 1 84 ? -9.092 22.696 18.118 1.00 67.12 84 HIS A C 1
ATOM 666 O O . HIS A 1 84 ? -10.301 22.729 17.876 1.00 67.12 84 HIS A O 1
ATOM 672 N N . VAL A 1 85 ? -8.587 21.983 19.131 1.00 57.53 85 VAL A N 1
ATOM 673 C CA . VAL A 1 85 ? -9.376 21.091 20.010 1.00 57.53 85 VAL A CA 1
ATOM 674 C C . VAL A 1 85 ? -10.564 21.794 20.686 1.00 57.53 85 VAL A C 1
ATOM 676 O O . VAL A 1 85 ? -11.667 21.250 20.721 1.00 57.53 85 VAL A O 1
ATOM 679 N N . ASP A 1 86 ? -10.377 23.043 21.120 1.00 55.03 86 ASP A N 1
ATOM 680 C CA . ASP A 1 86 ? -11.417 23.927 21.674 1.00 55.03 86 ASP A CA 1
ATOM 681 C C . ASP A 1 86 ? -12.644 24.143 20.766 1.00 55.03 86 ASP A C 1
ATOM 683 O O . ASP A 1 86 ? -13.720 24.489 21.255 1.00 55.03 86 ASP A O 1
ATOM 687 N N . PHE A 1 87 ? -12.530 23.892 19.458 1.00 59.56 87 PHE A N 1
ATOM 688 C CA . PHE A 1 87 ? -13.625 24.033 18.493 1.00 59.56 87 PHE A CA 1
ATOM 689 C C . PHE A 1 87 ? -14.200 22.685 18.027 1.00 59.56 87 PHE A C 1
ATOM 691 O O . PHE A 1 87 ? -14.896 22.613 17.011 1.00 59.56 87 PHE A O 1
ATOM 698 N N . GLY A 1 88 ? -13.993 21.604 18.787 1.00 50.66 88 GLY A N 1
ATOM 699 C CA . GLY A 1 88 ? -14.497 20.265 18.449 1.00 50.66 88 GLY A CA 1
ATOM 700 C C . GLY A 1 88 ? -16.018 20.184 18.216 1.00 50.66 88 GLY A C 1
ATOM 701 O O . GLY A 1 88 ? -16.490 19.334 17.456 1.00 50.66 88 GLY A O 1
ATOM 702 N N . TYR A 1 89 ? -16.802 21.099 18.800 1.00 57.12 89 TYR A N 1
ATOM 703 C CA . TYR A 1 89 ? -18.243 21.204 18.542 1.00 57.12 89 TYR A CA 1
ATOM 704 C C . TYR A 1 89 ? -18.567 21.627 17.093 1.00 57.12 89 TYR A C 1
ATOM 706 O O . TYR A 1 89 ? -19.464 21.051 16.473 1.00 57.12 89 TYR A O 1
ATOM 714 N N . GLU A 1 90 ? -17.818 22.579 16.525 1.00 57.72 90 GLU A N 1
ATOM 715 C CA . GLU A 1 90 ? -17.950 23.022 15.124 1.00 57.72 90 GLU A CA 1
ATOM 716 C C . GLU A 1 90 ? -17.570 21.896 14.150 1.00 57.72 90 GLU A C 1
ATOM 718 O O . GLU A 1 90 ? -18.279 21.646 13.169 1.00 57.72 90 GLU A O 1
ATOM 723 N N . VAL A 1 91 ? -16.500 21.157 14.461 1.00 60.91 91 VAL A N 1
ATOM 724 C CA . VAL A 1 91 ? -16.050 19.994 13.679 1.00 60.91 91 VAL A CA 1
ATOM 725 C C . VAL A 1 91 ? -17.129 18.911 13.661 1.00 60.91 91 VAL A C 1
ATOM 727 O O . VAL A 1 91 ? -17.546 18.464 12.593 1.00 60.91 91 VAL A O 1
ATOM 730 N N . SER A 1 92 ? -17.664 18.543 14.829 1.00 60.75 92 SER A N 1
ATOM 731 C CA . SER A 1 92 ? -18.722 17.530 14.958 1.00 60.75 92 SER A CA 1
ATOM 732 C C . SER A 1 92 ? -19.991 17.898 14.180 1.00 60.75 92 SER A C 1
ATOM 734 O O . SER A 1 92 ? -20.583 17.057 13.498 1.00 60.75 92 SER A O 1
ATOM 736 N N . ARG A 1 93 ? -20.399 19.173 14.222 1.00 63.91 93 ARG A N 1
ATOM 737 C CA . ARG A 1 93 ? -21.555 19.668 13.462 1.00 63.91 93 ARG A CA 1
ATOM 738 C C . ARG A 1 93 ? -21.320 19.600 11.953 1.00 63.91 93 ARG A C 1
ATOM 740 O O . ARG A 1 93 ? -22.215 19.179 11.226 1.00 63.91 93 ARG A O 1
ATOM 747 N N . SER A 1 94 ? -20.130 19.984 11.505 1.00 62.06 94 SER A N 1
ATOM 748 C CA . SER A 1 94 ? -19.751 19.980 10.090 1.00 62.06 94 SER A CA 1
ATOM 749 C C . SER A 1 94 ? -19.662 18.561 9.528 1.00 62.06 94 SER A C 1
ATOM 751 O O . SER A 1 94 ? -20.172 18.300 8.444 1.00 62.06 94 SER A O 1
ATOM 753 N N . MET A 1 95 ? -19.115 17.616 10.300 1.00 63.09 95 MET A N 1
ATOM 754 C CA . MET A 1 95 ? -19.044 16.198 9.923 1.00 63.09 95 MET A CA 1
ATOM 755 C C . MET A 1 95 ? -20.422 15.540 9.782 1.00 63.09 95 MET A C 1
ATOM 757 O O . MET A 1 95 ? -20.581 14.612 9.001 1.00 63.09 95 MET A O 1
ATOM 761 N N . ARG A 1 96 ? -21.439 16.019 10.509 1.00 64.31 96 ARG A N 1
ATOM 762 C CA . ARG A 1 96 ? -22.824 15.531 10.374 1.00 64.31 96 ARG A CA 1
ATOM 763 C C . ARG A 1 96 ? -23.536 16.038 9.118 1.00 64.31 96 ARG A C 1
ATOM 765 O O . ARG A 1 96 ? -24.594 15.513 8.790 1.00 64.31 96 ARG A O 1
ATOM 772 N N . ALA A 1 97 ? -22.998 17.062 8.459 1.00 60.38 97 ALA A N 1
ATOM 773 C CA . ALA A 1 97 ? -23.603 17.694 7.290 1.00 60.38 97 ALA A CA 1
ATOM 774 C C . ALA A 1 97 ? -23.050 17.169 5.951 1.00 60.38 97 ALA A C 1
ATOM 776 O O . ALA A 1 97 ? -23.485 17.637 4.901 1.00 60.38 97 ALA A O 1
ATOM 777 N N . VAL A 1 98 ? -22.088 16.239 5.977 1.00 60.16 98 VAL A N 1
ATOM 778 C CA . VAL A 1 98 ? -21.348 15.775 4.795 1.00 60.16 98 VAL A CA 1
ATOM 779 C C . VAL A 1 98 ? -21.234 14.251 4.756 1.00 60.16 98 VAL A C 1
ATOM 781 O O . VAL A 1 98 ? -21.209 13.598 5.796 1.00 60.16 98 VAL A O 1
ATOM 784 N N . GLU A 1 99 ? -21.120 13.672 3.559 1.00 75.19 99 GLU A N 1
ATOM 785 C CA . GLU A 1 99 ? -20.966 12.222 3.370 1.00 75.19 99 GLU A CA 1
ATOM 786 C C . GLU A 1 99 ? -19.510 11.730 3.492 1.00 75.19 99 GLU A C 1
ATOM 788 O O . GLU A 1 99 ? -19.270 10.522 3.507 1.00 75.19 99 GLU A O 1
ATOM 793 N N . GLY A 1 100 ? -18.528 12.634 3.589 1.00 68.88 100 GLY A N 1
ATOM 794 C CA . GLY A 1 100 ? -17.116 12.274 3.744 1.00 68.88 100 GLY A CA 1
ATOM 795 C C . GLY A 1 100 ? -16.248 13.393 4.321 1.00 68.88 100 GLY A C 1
ATOM 796 O O . GLY A 1 100 ? -16.624 14.562 4.313 1.00 68.88 100 GLY A O 1
ATOM 797 N N . SER A 1 101 ? -15.060 13.041 4.812 1.00 77.56 101 SER A N 1
ATOM 798 C CA . SER A 1 101 ? -14.095 14.006 5.352 1.00 77.56 101 SER A CA 1
ATOM 799 C C . SER A 1 101 ? -12.690 13.725 4.832 1.00 77.56 101 SER A C 1
ATOM 801 O O . SER A 1 101 ? -12.250 12.577 4.795 1.00 77.56 101 SER A O 1
ATOM 803 N N . LEU A 1 102 ? -11.984 14.787 4.457 1.00 75.31 102 LEU A N 1
ATOM 804 C CA . LEU A 1 102 ? -10.564 14.777 4.144 1.00 75.31 102 LEU A CA 1
ATOM 805 C C . LEU A 1 102 ? -9.791 15.028 5.438 1.00 75.31 102 LEU A C 1
ATOM 807 O O . LEU A 1 102 ? -9.881 16.114 6.007 1.00 75.31 102 LEU A O 1
ATOM 811 N N . LEU A 1 103 ? -9.057 14.019 5.904 1.00 75.94 103 LEU A N 1
ATOM 812 C CA . LEU A 1 103 ? -8.157 14.153 7.045 1.00 75.94 103 LEU A CA 1
ATOM 813 C C . LEU A 1 103 ? -6.788 14.626 6.548 1.00 75.94 103 LEU A C 1
ATOM 815 O O . LEU A 1 103 ? -6.112 13.901 5.819 1.00 75.94 103 LEU A O 1
ATOM 819 N N . VAL A 1 104 ? -6.392 15.834 6.941 1.00 71.12 104 VAL A N 1
ATOM 820 C CA . VAL A 1 104 ? -5.074 16.399 6.641 1.00 71.12 104 VAL A CA 1
ATOM 821 C C . VAL A 1 104 ? -4.211 16.265 7.886 1.00 71.12 104 VAL A C 1
ATOM 823 O O . VAL A 1 104 ? -4.509 16.826 8.940 1.00 71.12 104 VAL A O 1
ATOM 826 N N . VAL A 1 105 ? -3.147 15.481 7.764 1.00 62.22 105 VAL A N 1
ATOM 827 C CA . VAL A 1 105 ? -2.188 15.222 8.836 1.00 62.22 105 VAL A CA 1
ATOM 828 C C . VAL A 1 105 ? -0.851 15.769 8.366 1.00 62.22 105 VAL A C 1
ATOM 830 O O . VAL A 1 105 ? -0.349 15.342 7.325 1.00 62.22 105 VAL A O 1
ATOM 833 N N . ASP A 1 106 ? -0.287 16.715 9.110 1.00 62.66 106 ASP A N 1
ATOM 834 C CA . ASP A 1 106 ? 1.118 17.063 8.947 1.00 62.66 106 ASP A CA 1
ATOM 835 C C . ASP A 1 106 ? 1.955 15.863 9.415 1.00 62.66 106 ASP A C 1
ATOM 837 O O . ASP A 1 106 ? 1.742 15.334 10.502 1.00 62.66 106 ASP A O 1
ATOM 841 N N . ALA A 1 107 ? 2.910 15.399 8.609 1.00 51.41 107 ALA A N 1
ATOM 842 C CA . ALA A 1 107 ? 3.750 14.255 8.970 1.00 51.41 107 ALA A CA 1
ATOM 843 C C . ALA A 1 107 ? 4.639 14.503 10.214 1.00 51.41 107 ALA A C 1
ATOM 845 O O . ALA A 1 107 ? 5.278 13.567 10.694 1.00 51.41 107 ALA A O 1
ATOM 846 N N . SER A 1 108 ? 4.693 15.739 10.727 1.00 51.53 108 SER A N 1
ATOM 847 C CA . SER A 1 108 ? 5.469 16.147 11.901 1.00 51.53 108 SER A CA 1
ATOM 848 C C . SER A 1 108 ? 4.657 16.311 13.197 1.00 51.53 108 SER A C 1
ATOM 850 O O . SER A 1 108 ? 5.252 16.246 14.272 1.00 51.53 108 SER A O 1
ATOM 852 N N . GLN A 1 109 ? 3.328 16.479 13.143 1.00 49.53 109 GLN A N 1
ATOM 853 C CA . GLN A 1 109 ? 2.471 16.699 14.321 1.00 49.53 109 GLN A CA 1
ATOM 854 C C . GLN A 1 109 ? 1.121 15.960 14.187 1.00 49.53 109 GLN A C 1
ATOM 856 O O . GLN A 1 109 ? 0.593 15.794 13.093 1.00 49.53 109 GLN A O 1
ATOM 861 N N . GLY A 1 110 ? 0.533 15.488 15.295 1.00 52.16 110 GLY A N 1
ATOM 862 C CA . GLY A 1 110 ? -0.780 14.806 15.292 1.00 52.16 110 GLY A CA 1
ATOM 863 C C . GLY A 1 110 ? -0.768 13.318 14.903 1.00 52.16 110 GLY A C 1
ATOM 864 O O . GLY A 1 110 ? -1.826 12.717 14.722 1.00 52.16 110 GLY A O 1
ATOM 865 N N . VAL A 1 111 ? 0.411 12.694 14.799 1.00 50.34 111 VAL A N 1
ATOM 866 C CA . VAL A 1 111 ? 0.549 11.246 14.538 1.00 50.34 111 VAL A CA 1
ATOM 867 C C . VAL A 1 111 ? -0.098 10.411 15.650 1.00 50.34 111 VAL A C 1
ATOM 869 O O . VAL A 1 111 ? -0.715 9.389 15.360 1.00 50.34 111 VAL A O 1
ATOM 872 N N . GLU A 1 112 ? -0.012 10.856 16.906 1.00 53.97 112 GLU A N 1
ATOM 873 C CA . GLU A 1 112 ? -0.624 10.168 18.052 1.00 53.97 112 GLU A CA 1
ATOM 874 C C . GLU A 1 112 ? -2.155 10.109 17.938 1.00 53.97 112 GLU A C 1
ATOM 876 O O . GLU A 1 112 ? -2.736 9.033 18.074 1.00 53.97 112 GLU A O 1
ATOM 881 N N . ASP A 1 113 ? -2.808 11.217 17.575 1.00 52.41 113 ASP A N 1
ATOM 882 C CA . ASP A 1 113 ? -4.264 11.261 17.382 1.00 52.41 113 ASP A CA 1
ATOM 883 C C . ASP A 1 113 ? -4.721 10.376 16.216 1.00 52.41 113 ASP A C 1
ATOM 885 O O . ASP A 1 113 ? -5.793 9.768 16.255 1.00 52.41 113 ASP A O 1
ATOM 889 N N . VAL A 1 114 ? -3.901 10.274 15.166 1.00 50.00 114 VAL A N 1
ATOM 890 C CA . VAL A 1 114 ? -4.162 9.380 14.032 1.00 50.00 114 VAL A CA 1
ATOM 891 C C . VAL A 1 114 ? -4.041 7.922 14.453 1.00 50.00 114 VAL A C 1
ATOM 893 O O . VAL A 1 114 ? -4.897 7.120 14.081 1.00 50.00 114 VAL A O 1
ATOM 896 N N . LEU A 1 115 ? -3.023 7.570 15.241 1.00 46.66 115 LEU A N 1
ATOM 897 C CA . LEU A 1 115 ? -2.885 6.224 15.797 1.00 46.66 115 LEU A CA 1
ATOM 898 C C . LEU A 1 115 ? -4.092 5.870 16.675 1.00 46.66 115 LEU A C 1
ATOM 900 O O . LEU A 1 115 ? -4.663 4.791 16.514 1.00 46.66 115 LEU A O 1
ATOM 904 N N . GLU A 1 116 ? -4.552 6.796 17.515 1.00 56.09 116 GLU A N 1
ATOM 905 C CA . GLU A 1 116 ? -5.740 6.586 18.345 1.00 56.09 116 GLU A CA 1
ATOM 906 C C . GLU A 1 116 ? -7.019 6.465 17.497 1.00 56.09 116 GLU A C 1
ATOM 908 O O . GLU A 1 116 ? -7.874 5.611 17.745 1.00 56.09 116 GLU A O 1
ATOM 913 N N . ALA A 1 117 ? -7.152 7.254 16.428 1.00 50.38 117 ALA A N 1
ATOM 914 C CA . ALA A 1 117 ? -8.269 7.143 15.491 1.00 50.38 117 ALA A CA 1
ATOM 915 C C . ALA A 1 117 ? -8.258 5.812 14.718 1.00 50.38 117 ALA A C 1
ATOM 917 O O . ALA A 1 117 ? -9.321 5.228 14.501 1.00 50.38 117 ALA A O 1
ATOM 918 N N . ILE A 1 118 ? -7.080 5.311 14.328 1.00 47.28 118 ILE A N 1
ATOM 919 C CA . ILE A 1 118 ? -6.905 3.989 13.706 1.00 47.28 118 ILE A CA 1
ATOM 920 C C . ILE A 1 118 ? -7.414 2.905 14.659 1.00 47.28 118 ILE A C 1
ATOM 922 O O . ILE A 1 118 ? -8.195 2.057 14.237 1.00 47.28 118 ILE A O 1
ATOM 926 N N . VAL A 1 119 ? -7.042 2.958 15.941 1.00 50.84 119 VAL A N 1
ATOM 927 C CA . VAL A 1 119 ? -7.465 1.966 16.943 1.00 50.84 119 VAL A CA 1
ATOM 928 C C . VAL A 1 119 ? -8.964 2.051 17.248 1.00 50.84 119 VAL A C 1
ATOM 930 O O . VAL A 1 119 ? -9.634 1.025 17.336 1.00 50.84 119 VAL A O 1
ATOM 933 N N . THR A 1 120 ? -9.511 3.258 17.401 1.00 53.22 120 THR A N 1
ATOM 934 C CA . THR A 1 120 ? -10.895 3.454 17.870 1.00 53.22 120 THR A CA 1
ATOM 935 C C . THR A 1 120 ? -11.944 3.394 16.763 1.00 53.22 120 THR A C 1
ATOM 937 O O . THR A 1 120 ? -13.096 3.049 17.035 1.00 53.22 120 THR A O 1
ATOM 940 N N . ARG A 1 121 ? -11.588 3.745 15.519 1.00 54.03 121 ARG A N 1
ATOM 941 C CA . ARG A 1 121 ? -12.554 3.878 14.414 1.00 54.03 121 ARG A CA 1
ATOM 942 C C . ARG A 1 121 ? -12.464 2.768 13.375 1.00 54.03 121 ARG A C 1
ATOM 944 O O . ARG A 1 121 ? -13.473 2.513 12.715 1.00 54.03 121 ARG A O 1
ATOM 951 N N . LEU A 1 122 ? -11.308 2.121 13.185 1.00 45.12 122 LEU A N 1
ATOM 952 C CA . LEU A 1 122 ? -11.218 1.027 12.216 1.00 45.12 122 LEU A CA 1
ATOM 953 C C . LEU A 1 122 ? -11.818 -0.257 12.796 1.00 45.12 122 LEU A C 1
ATOM 955 O O . LEU A 1 122 ? -11.486 -0.655 13.912 1.00 45.12 122 LEU A O 1
ATOM 959 N N . PRO A 1 123 ? -12.683 -0.951 12.040 1.00 55.25 123 PRO A N 1
ATOM 960 C CA . PRO A 1 123 ? -13.180 -2.243 12.472 1.00 55.25 123 PRO A CA 1
ATOM 961 C C . PRO A 1 123 ? -12.043 -3.269 12.469 1.00 55.25 123 PRO A C 1
ATOM 963 O O . PRO A 1 123 ? -11.270 -3.356 11.511 1.00 55.25 123 PRO A O 1
ATOM 966 N N . ALA A 1 124 ? -11.989 -4.095 13.514 1.00 60.06 124 ALA A N 1
ATOM 967 C CA . ALA A 1 124 ? -11.086 -5.237 13.555 1.00 60.06 124 ALA A CA 1
ATOM 968 C C . ALA A 1 124 ? -11.337 -6.176 12.356 1.00 60.06 124 ALA A C 1
ATOM 970 O O . ALA A 1 124 ? -12.489 -6.338 11.920 1.00 60.06 124 ALA A O 1
ATOM 971 N N . PRO A 1 125 ? -10.284 -6.815 11.816 1.00 66.75 125 PRO A N 1
ATOM 972 C CA . PRO A 1 125 ? -10.451 -7.812 10.773 1.00 66.75 125 PRO A CA 1
ATOM 973 C C . PRO A 1 125 ? -11.311 -8.972 11.286 1.00 66.75 125 PRO A C 1
ATOM 975 O O . PRO A 1 125 ? -11.218 -9.385 12.440 1.00 66.75 125 PRO A O 1
ATOM 978 N N . LYS A 1 126 ? -12.169 -9.494 10.409 1.00 75.75 126 LYS A N 1
ATOM 979 C CA . LYS A 1 126 ? -13.018 -10.655 10.686 1.00 75.75 126 LYS A CA 1
ATOM 980 C C . LYS A 1 126 ? -12.435 -11.872 9.981 1.00 75.75 126 LYS A C 1
ATOM 982 O O . LYS A 1 126 ? -12.024 -11.750 8.829 1.00 75.75 126 LYS A O 1
ATOM 987 N N . GLY A 1 127 ? -12.464 -13.015 10.653 1.00 76.50 127 GLY A N 1
ATOM 988 C CA . GLY A 1 127 ? -12.006 -14.286 10.111 1.00 76.50 127 GLY A CA 1
ATOM 989 C C . GLY A 1 127 ? -12.177 -15.417 11.115 1.00 76.50 127 GLY A C 1
ATOM 990 O O . GLY A 1 127 ? -12.236 -15.167 12.321 1.00 76.50 127 GLY A O 1
ATOM 991 N N . ASP A 1 128 ? -12.269 -16.648 10.622 1.00 83.69 128 ASP A N 1
ATOM 992 C CA . ASP A 1 128 ? -12.325 -17.850 11.461 1.00 83.69 128 ASP A CA 1
ATOM 993 C C . ASP A 1 128 ? -10.988 -18.594 11.417 1.00 83.69 128 ASP A C 1
ATOM 995 O O . ASP A 1 128 ? -10.501 -18.968 10.351 1.00 83.69 128 ASP A O 1
ATOM 999 N N . ARG A 1 129 ? -10.391 -18.827 12.587 1.00 88.12 129 ARG A N 1
ATOM 1000 C CA . ARG A 1 129 ? -9.098 -19.504 12.736 1.00 88.12 129 ARG A CA 1
ATOM 1001 C C . ARG A 1 129 ? -9.173 -21.003 12.437 1.00 88.12 129 ARG A C 1
ATOM 1003 O O . ARG A 1 129 ? -8.196 -21.564 11.949 1.00 88.12 129 ARG A O 1
ATOM 1010 N N . GLU A 1 130 ? -10.317 -21.635 12.692 1.00 88.56 130 GLU A N 1
ATOM 1011 C CA . GLU A 1 130 ? -10.516 -23.081 12.506 1.00 88.56 130 GLU A CA 1
ATOM 1012 C C . GLU A 1 130 ? -10.998 -23.441 11.094 1.00 88.56 130 GLU A C 1
ATOM 1014 O O . GLU A 1 130 ? -11.051 -24.620 10.715 1.00 88.56 130 GLU A O 1
ATOM 1019 N N . ALA A 1 131 ? -11.340 -22.437 10.288 1.00 89.62 131 ALA A N 1
ATOM 1020 C CA . ALA A 1 131 ? -11.718 -22.607 8.897 1.00 89.62 131 ALA A CA 1
ATOM 1021 C C . ALA A 1 131 ? -10.533 -23.055 8.017 1.00 89.62 131 ALA A C 1
ATOM 1023 O O . ALA A 1 131 ? -9.370 -23.098 8.423 1.00 89.62 131 ALA A O 1
ATOM 1024 N N . ALA A 1 132 ? -10.840 -23.445 6.778 1.00 91.69 132 ALA A N 1
ATOM 1025 C CA . ALA A 1 132 ? -9.807 -23.723 5.786 1.00 91.69 132 ALA A CA 1
ATOM 1026 C C . ALA A 1 132 ? -9.025 -22.441 5.471 1.00 91.69 132 ALA A C 1
ATOM 1028 O O . ALA A 1 132 ? -9.628 -21.370 5.374 1.00 91.69 132 ALA A O 1
ATOM 1029 N N . LEU A 1 133 ? -7.709 -22.567 5.267 1.00 93.50 133 LEU A N 1
ATOM 1030 C CA . LEU A 1 133 ? -6.861 -21.426 4.938 1.00 93.50 133 LEU A CA 1
ATOM 1031 C C . LEU A 1 133 ? -7.405 -20.711 3.704 1.00 93.50 133 LEU A C 1
ATOM 1033 O O . LEU A 1 133 ? -7.595 -21.323 2.648 1.00 93.50 133 LEU A O 1
ATOM 1037 N N . LYS A 1 134 ? -7.621 -19.414 3.862 1.00 89.62 134 LYS A N 1
ATOM 1038 C CA . LYS A 1 134 ? -7.985 -18.492 2.802 1.00 89.62 134 LYS A CA 1
ATOM 1039 C C . LYS A 1 134 ? -7.111 -17.262 2.959 1.00 89.62 134 LYS A C 1
ATOM 1041 O O . LYS A 1 134 ? -7.433 -16.353 3.722 1.00 89.62 134 LYS A O 1
ATOM 1046 N N . ALA A 1 135 ? -5.989 -17.258 2.258 1.00 86.25 135 ALA A N 1
ATOM 1047 C CA . ALA A 1 135 ? -5.073 -16.132 2.224 1.00 86.25 135 ALA A CA 1
ATOM 1048 C C . ALA A 1 135 ? -5.099 -15.473 0.845 1.00 86.25 135 ALA A C 1
ATOM 1050 O O . ALA A 1 135 ? -5.203 -16.152 -0.170 1.00 86.25 135 ALA A O 1
ATOM 1051 N N . MET A 1 136 ? -5.032 -14.150 0.810 1.00 81.75 136 MET A N 1
ATOM 1052 C CA . MET A 1 136 ? -4.939 -13.372 -0.417 1.00 81.75 136 MET A CA 1
ATOM 1053 C C . MET A 1 136 ? -3.478 -13.082 -0.714 1.00 81.75 136 MET A C 1
ATOM 1055 O O . MET A 1 136 ? -2.767 -12.594 0.166 1.00 81.75 136 MET A O 1
ATOM 1059 N N . LEU A 1 137 ? -3.058 -13.328 -1.950 1.00 81.75 137 LEU A N 1
ATOM 1060 C CA . LEU A 1 137 ? -1.791 -12.833 -2.465 1.00 81.75 137 LEU A CA 1
ATOM 1061 C C . LEU A 1 137 ? -1.930 -11.334 -2.746 1.00 81.75 137 LEU A C 1
ATOM 1063 O O . LEU A 1 137 ? -2.635 -10.942 -3.675 1.00 81.75 137 LEU A O 1
ATOM 1067 N N . VAL A 1 138 ? -1.305 -10.508 -1.910 1.00 69.75 138 VAL A N 1
ATOM 1068 C CA . VAL A 1 138 ? -1.381 -9.043 -2.000 1.00 69.75 138 VAL A CA 1
ATOM 1069 C C . VAL A 1 138 ? -0.353 -8.519 -2.989 1.00 69.75 138 VAL A C 1
ATOM 1071 O O . VAL A 1 138 ? -0.682 -7.669 -3.808 1.00 69.75 138 VAL A O 1
ATOM 1074 N N . ASP A 1 139 ? 0.870 -9.035 -2.910 1.00 67.69 139 ASP A N 1
ATOM 1075 C CA . ASP A 1 139 ? 1.969 -8.657 -3.791 1.00 67.69 139 ASP A CA 1
ATOM 1076 C C . ASP A 1 139 ? 3.033 -9.764 -3.824 1.00 67.69 139 ASP A C 1
ATOM 1078 O O . ASP A 1 139 ? 3.062 -10.640 -2.952 1.00 67.69 139 ASP A O 1
ATOM 1082 N N . SER A 1 140 ? 3.915 -9.739 -4.815 1.00 77.38 140 SER A N 1
ATOM 1083 C CA . SER A 1 140 ? 5.059 -10.645 -4.902 1.00 77.38 140 SER A CA 1
ATOM 1084 C C . SER A 1 140 ? 6.203 -10.005 -5.670 1.00 77.38 140 SER A C 1
ATOM 1086 O O . SER A 1 140 ? 5.988 -9.466 -6.752 1.00 77.38 140 SER A O 1
ATOM 1088 N N . TRP A 1 141 ? 7.422 -10.146 -5.162 1.00 72.19 141 TRP A N 1
ATOM 1089 C CA . TRP A 1 141 ? 8.631 -9.656 -5.823 1.00 72.19 141 TRP A CA 1
ATOM 1090 C C . TRP A 1 141 ? 9.770 -10.664 -5.690 1.00 72.19 141 TRP A C 1
ATOM 1092 O O . TRP A 1 141 ? 9.718 -11.601 -4.887 1.00 72.19 141 TRP A O 1
ATOM 1102 N N . TYR A 1 142 ? 10.817 -10.472 -6.488 1.00 78.06 142 TYR A N 1
ATOM 1103 C CA . TYR A 1 142 ? 12.017 -11.294 -6.420 1.00 78.06 142 TYR A CA 1
ATOM 1104 C C . TYR A 1 142 ? 13.065 -10.674 -5.485 1.00 78.06 142 TYR A C 1
ATOM 1106 O O . TYR A 1 142 ? 13.454 -9.519 -5.647 1.00 78.06 142 TYR A O 1
ATOM 1114 N N . ASP A 1 143 ? 13.563 -11.463 -4.537 1.00 80.50 143 ASP A N 1
ATOM 1115 C CA . ASP A 1 143 ? 14.716 -11.155 -3.695 1.00 80.50 143 ASP A CA 1
ATOM 1116 C C . ASP A 1 143 ? 15.906 -12.043 -4.090 1.00 80.50 143 ASP A C 1
ATOM 1118 O O . ASP A 1 143 ? 15.773 -13.252 -4.291 1.00 80.50 143 ASP A O 1
ATOM 1122 N N . ALA A 1 144 ? 17.098 -11.450 -4.194 1.00 75.50 144 ALA A N 1
ATOM 1123 C CA . ALA A 1 144 ? 18.293 -12.148 -4.668 1.00 75.50 144 ALA A CA 1
ATOM 1124 C C . ALA A 1 144 ? 18.750 -13.303 -3.757 1.00 75.50 144 ALA A C 1
ATOM 1126 O O . ALA A 1 144 ? 19.408 -14.224 -4.238 1.00 75.50 144 ALA A O 1
ATOM 1127 N N . TYR A 1 145 ? 18.421 -13.259 -2.465 1.00 80.31 145 TYR A N 1
ATOM 1128 C CA . TYR A 1 145 ? 18.830 -14.259 -1.478 1.00 80.31 145 TYR A CA 1
ATOM 1129 C C . TYR A 1 145 ? 17.685 -15.186 -1.084 1.00 80.31 145 TYR A C 1
ATOM 1131 O O . TYR A 1 145 ? 17.907 -16.371 -0.838 1.00 80.31 145 TYR A O 1
ATOM 1139 N N . LEU A 1 146 ? 16.471 -14.645 -0.989 1.00 79.75 146 LEU A N 1
ATOM 1140 C CA . LEU A 1 146 ? 15.296 -15.367 -0.504 1.00 79.75 146 LEU A CA 1
ATOM 1141 C C . LEU A 1 146 ? 14.431 -15.953 -1.627 1.00 79.75 146 LEU A C 1
ATOM 1143 O O . LEU A 1 146 ? 13.513 -16.722 -1.340 1.00 79.75 146 LEU A O 1
ATOM 1147 N N . GLY A 1 147 ? 14.727 -15.622 -2.886 1.00 85.38 147 GLY A N 1
ATOM 1148 C CA . GLY A 1 147 ? 13.910 -15.998 -4.034 1.00 85.38 147 GLY A CA 1
ATOM 1149 C C . GLY A 1 147 ? 12.632 -15.166 -4.102 1.00 85.38 147 GLY A C 1
ATOM 1150 O O . GLY A 1 147 ? 12.622 -13.990 -3.747 1.00 85.38 147 GLY A O 1
ATOM 1151 N N . VAL A 1 148 ? 11.536 -15.758 -4.575 1.00 84.62 148 VAL A N 1
ATOM 1152 C CA . VAL A 1 148 ? 10.249 -15.051 -4.651 1.00 84.62 148 VAL A CA 1
ATOM 1153 C C . VAL A 1 148 ? 9.673 -14.873 -3.246 1.00 84.62 148 VAL A C 1
ATOM 1155 O O . VAL A 1 148 ? 9.341 -15.849 -2.567 1.00 84.62 148 VAL A O 1
ATOM 1158 N N . VAL A 1 149 ? 9.536 -13.617 -2.829 1.00 84.38 149 VAL A N 1
ATOM 1159 C CA . VAL A 1 149 ? 8.874 -13.233 -1.583 1.00 84.38 149 VAL A CA 1
ATOM 1160 C C . VAL A 1 149 ? 7.434 -12.878 -1.909 1.00 84.38 149 VAL A C 1
ATOM 1162 O O . VAL A 1 149 ? 7.168 -12.055 -2.784 1.00 84.38 149 VAL A O 1
ATOM 1165 N N . VAL A 1 150 ? 6.501 -13.509 -1.204 1.00 84.06 150 VAL A N 1
ATOM 1166 C CA . VAL A 1 150 ? 5.069 -13.315 -1.422 1.00 84.06 150 VAL A CA 1
ATOM 1167 C C . VAL A 1 150 ? 4.465 -12.643 -0.203 1.00 84.06 150 VAL A C 1
ATOM 1169 O O . VAL A 1 150 ? 4.504 -13.195 0.897 1.00 84.06 150 VAL A O 1
ATOM 1172 N N . LEU A 1 151 ? 3.880 -11.467 -0.404 1.00 80.25 151 LEU A N 1
ATOM 1173 C CA . LEU A 1 151 ? 3.110 -10.746 0.598 1.00 80.25 151 LEU A CA 1
ATOM 1174 C C . LEU A 1 151 ? 1.678 -11.277 0.612 1.00 80.25 151 LEU A C 1
ATOM 1176 O O . LEU A 1 151 ? 0.978 -11.281 -0.403 1.00 80.25 151 LEU A O 1
ATOM 1180 N N . VAL A 1 152 ? 1.231 -11.710 1.785 1.00 81.00 152 VAL A N 1
ATOM 1181 C CA . VAL A 1 152 ? -0.072 -12.338 1.975 1.00 81.00 152 VAL A CA 1
ATOM 1182 C C . VAL A 1 152 ? -0.873 -11.679 3.078 1.00 81.00 152 VAL A C 1
ATOM 1184 O O . VAL A 1 152 ? -0.336 -11.254 4.099 1.00 81.00 152 VAL A O 1
ATOM 1187 N N . ARG A 1 153 ? -2.191 -11.672 2.893 1.00 77.81 153 ARG A N 1
ATOM 1188 C CA . ARG A 1 153 ? -3.168 -11.346 3.932 1.00 77.81 153 ARG A CA 1
ATOM 1189 C C . ARG A 1 153 ? -4.017 -12.567 4.239 1.00 77.81 153 ARG A C 1
ATOM 1191 O O . ARG A 1 153 ? -4.691 -13.078 3.347 1.00 77.81 153 ARG A O 1
ATOM 1198 N N . ILE A 1 154 ? -4.053 -13.004 5.489 1.00 80.31 154 ILE A N 1
ATOM 1199 C CA . ILE A 1 154 ? -4.898 -14.128 5.898 1.00 80.31 154 ILE A CA 1
ATOM 1200 C C . ILE A 1 154 ? -6.314 -13.610 6.171 1.00 80.31 154 ILE A C 1
ATOM 1202 O O . ILE A 1 154 ? -6.504 -12.692 6.964 1.00 80.31 154 ILE A O 1
ATOM 1206 N N . HIS A 1 155 ? -7.321 -14.183 5.517 1.00 76.06 155 HIS A N 1
ATOM 1207 C CA . HIS A 1 155 ? -8.729 -13.906 5.817 1.00 76.06 155 HIS A CA 1
ATOM 1208 C C . HIS A 1 155 ? -9.310 -14.953 6.758 1.00 76.06 155 HIS A C 1
ATOM 1210 O O . HIS A 1 155 ? -9.913 -14.589 7.756 1.00 76.06 155 HIS A O 1
ATOM 1216 N N . ASP A 1 156 ? -9.089 -16.231 6.457 1.00 84.38 156 ASP A N 1
ATOM 1217 C CA . ASP A 1 156 ? -9.541 -17.359 7.269 1.00 84.38 156 ASP A CA 1
ATOM 1218 C C . ASP A 1 156 ? -8.415 -18.392 7.407 1.00 84.38 156 ASP A C 1
ATOM 1220 O O . ASP A 1 156 ? -7.545 -18.505 6.538 1.00 84.38 156 ASP A O 1
ATOM 1224 N N . GLY A 1 157 ? -8.462 -19.181 8.476 1.00 90.69 157 GLY A N 1
ATOM 1225 C CA . GLY A 1 157 ? -7.499 -20.227 8.790 1.00 90.69 157 GLY A CA 1
ATOM 1226 C C . GLY A 1 157 ? -6.155 -19.703 9.295 1.00 90.69 157 GLY A C 1
ATOM 1227 O O . GLY A 1 157 ? -5.998 -18.536 9.651 1.00 90.69 157 GLY A O 1
ATOM 1228 N N . VAL A 1 158 ? -5.174 -20.603 9.344 1.00 92.25 158 VAL A N 1
ATOM 1229 C CA . VAL A 1 158 ? -3.810 -20.320 9.810 1.00 92.25 158 VAL A CA 1
ATOM 1230 C C . VAL A 1 158 ? -2.810 -20.852 8.792 1.00 92.25 158 VAL A C 1
ATOM 1232 O O . VAL A 1 158 ? -2.984 -21.962 8.280 1.00 92.25 158 VAL A O 1
ATOM 1235 N N . LEU A 1 159 ? -1.773 -20.064 8.519 1.00 91.88 159 LEU A N 1
ATOM 1236 C CA . LEU A 1 159 ? -0.632 -20.430 7.685 1.00 91.88 159 LEU A CA 1
ATOM 1237 C C . LEU A 1 159 ? 0.604 -20.633 8.566 1.00 91.88 159 LEU A C 1
ATOM 1239 O O . LEU A 1 159 ? 0.960 -19.742 9.334 1.00 91.88 159 LEU A O 1
ATOM 1243 N N . LYS A 1 160 ? 1.271 -21.783 8.455 1.00 94.06 160 LYS A N 1
ATOM 1244 C CA . LYS A 1 160 ? 2.452 -22.136 9.252 1.00 94.06 160 LYS A CA 1
ATOM 1245 C C . LYS A 1 160 ? 3.643 -22.474 8.372 1.00 94.06 160 LYS A C 1
ATOM 1247 O O . LYS A 1 160 ? 3.514 -22.906 7.225 1.00 94.06 160 LYS A O 1
ATOM 1252 N N . LYS A 1 161 ? 4.836 -22.331 8.946 1.00 93.25 161 LYS A N 1
ATOM 1253 C CA . LYS A 1 161 ? 6.060 -22.839 8.326 1.00 93.25 161 LYS A CA 1
ATOM 1254 C C . LYS A 1 161 ? 5.963 -24.357 8.122 1.00 93.25 161 LYS A C 1
ATOM 1256 O O . LYS A 1 161 ? 5.617 -25.089 9.045 1.00 93.25 161 LYS A O 1
ATOM 1261 N N . GLY A 1 162 ? 6.313 -24.822 6.925 1.00 90.25 162 GLY A N 1
ATOM 1262 C CA . GLY A 1 162 ? 6.243 -26.226 6.521 1.00 90.25 162 GLY A CA 1
ATOM 1263 C C . GLY A 1 162 ? 4.906 -26.650 5.910 1.00 90.25 162 GLY A C 1
ATOM 1264 O O . GLY A 1 162 ? 4.816 -27.769 5.398 1.00 90.25 162 GLY A O 1
ATOM 1265 N N . ASP A 1 163 ? 3.888 -25.784 5.911 1.00 92.50 163 ASP A N 1
ATOM 1266 C CA . ASP A 1 163 ? 2.614 -26.098 5.269 1.00 92.50 163 ASP A CA 1
ATOM 1267 C C . ASP A 1 163 ? 2.779 -26.245 3.752 1.00 92.50 163 ASP A C 1
ATOM 1269 O O . ASP A 1 163 ? 3.558 -25.538 3.102 1.00 92.50 163 ASP A O 1
ATOM 1273 N N . ARG A 1 164 ? 2.011 -27.177 3.176 1.00 93.31 164 ARG A N 1
ATOM 1274 C CA . ARG A 1 164 ? 1.856 -27.295 1.724 1.00 93.31 164 ARG A CA 1
ATOM 1275 C C . ARG A 1 164 ? 0.627 -26.515 1.298 1.00 93.31 164 ARG A C 1
ATOM 1277 O O . ARG A 1 164 ? -0.507 -26.892 1.608 1.00 93.31 164 ARG A O 1
ATOM 1284 N N . ILE A 1 165 ? 0.877 -25.437 0.575 1.00 93.12 165 ILE A N 1
ATOM 1285 C CA . ILE A 1 165 ? -0.140 -24.524 0.082 1.00 93.12 165 ILE A CA 1
ATOM 1286 C C . ILE A 1 165 ? -0.401 -24.752 -1.399 1.00 93.12 165 ILE A C 1
ATOM 1288 O O . ILE A 1 165 ? 0.462 -25.216 -2.146 1.00 93.12 165 ILE A O 1
ATOM 1292 N N . ARG A 1 166 ? -1.609 -24.401 -1.821 1.00 91.00 166 ARG A N 1
ATOM 1293 C CA . ARG A 1 166 ? -2.053 -24.433 -3.203 1.00 91.00 166 ARG A CA 1
ATOM 1294 C C . ARG A 1 166 ? -2.593 -23.069 -3.603 1.00 91.00 166 ARG A C 1
ATOM 1296 O O . ARG A 1 166 ? -3.436 -22.504 -2.908 1.00 91.00 166 ARG A O 1
ATOM 1303 N N . MET A 1 167 ? -2.119 -22.592 -4.741 1.00 89.12 167 MET A N 1
ATOM 1304 C CA . MET A 1 167 ? -2.633 -21.423 -5.442 1.00 89.12 167 MET A CA 1
ATOM 1305 C C . MET A 1 167 ? -3.920 -21.823 -6.171 1.00 89.12 167 MET A C 1
ATOM 1307 O O . MET A 1 167 ? -3.920 -22.785 -6.944 1.00 89.12 167 MET A O 1
ATOM 1311 N N . MET A 1 168 ? -5.037 -21.153 -5.901 1.00 87.19 168 MET A N 1
ATOM 1312 C CA . MET A 1 168 ? -6.344 -21.540 -6.443 1.00 87.19 168 MET A CA 1
ATOM 1313 C C . MET A 1 168 ? -6.469 -21.235 -7.940 1.00 87.19 168 MET A C 1
ATOM 1315 O O . MET A 1 168 ? -7.054 -22.042 -8.661 1.00 87.19 168 MET A O 1
ATOM 1319 N N . MET A 1 169 ? -5.924 -20.112 -8.425 1.00 81.25 169 MET A N 1
ATOM 1320 C CA . MET A 1 169 ? -6.009 -19.745 -9.843 1.00 81.25 169 MET A CA 1
ATOM 1321 C C . MET A 1 169 ? -5.022 -20.525 -10.710 1.00 81.25 169 MET A C 1
ATOM 1323 O O . MET A 1 169 ? -5.397 -20.982 -11.789 1.00 81.25 169 MET A O 1
ATOM 1327 N N . THR A 1 170 ? -3.767 -20.673 -10.275 1.00 80.06 170 THR A N 1
ATOM 1328 C CA . THR A 1 170 ? -2.751 -21.401 -11.062 1.00 80.06 170 THR A CA 1
ATOM 1329 C C . THR A 1 170 ? -2.799 -22.911 -10.836 1.00 80.06 170 THR A C 1
ATOM 1331 O O . THR A 1 170 ? -2.331 -23.683 -11.670 1.00 80.06 170 THR A O 1
ATOM 1334 N N . GLY A 1 171 ? -3.368 -23.358 -9.714 1.00 84.00 171 GLY A N 1
ATOM 1335 C CA . GLY A 1 171 ? -3.388 -24.759 -9.300 1.00 84.00 171 GLY A CA 1
ATOM 1336 C C . GLY A 1 171 ? -2.049 -25.268 -8.758 1.00 84.00 171 GLY A C 1
ATOM 1337 O O . GLY A 1 171 ? -2.002 -26.421 -8.321 1.00 84.00 171 GLY A O 1
ATOM 1338 N N . ALA A 1 172 ? -1.001 -24.437 -8.767 1.00 84.94 172 ALA A N 1
ATOM 1339 C CA . ALA A 1 172 ? 0.346 -24.794 -8.348 1.00 84.94 172 ALA A CA 1
ATOM 1340 C C . ALA A 1 172 ? 0.427 -25.025 -6.834 1.00 84.94 172 ALA A C 1
ATOM 1342 O O . ALA A 1 172 ? -0.223 -24.339 -6.040 1.00 84.94 172 ALA A O 1
ATOM 1343 N N . THR A 1 173 ? 1.230 -26.009 -6.435 1.00 89.25 173 THR A N 1
ATOM 1344 C CA . THR A 1 173 ? 1.456 -26.364 -5.030 1.00 89.25 173 THR A CA 1
ATOM 1345 C C . THR A 1 173 ? 2.877 -26.026 -4.617 1.00 89.25 173 THR A C 1
ATOM 1347 O O . THR A 1 173 ? 3.823 -26.437 -5.292 1.00 89.25 173 THR A O 1
ATOM 1350 N N . HIS A 1 174 ? 3.031 -25.363 -3.476 1.00 90.81 174 HIS A N 1
ATOM 1351 C CA . HIS A 1 174 ? 4.326 -24.953 -2.939 1.00 90.81 174 HIS A CA 1
ATOM 1352 C C . HIS A 1 174 ? 4.419 -25.271 -1.446 1.00 90.81 174 HIS A C 1
ATOM 1354 O O . HIS A 1 174 ? 3.408 -25.338 -0.747 1.00 90.81 174 HIS A O 1
ATOM 1360 N N . SER A 1 175 ? 5.636 -25.486 -0.953 1.00 91.44 175 SER A N 1
ATOM 1361 C CA . SER A 1 175 ? 5.916 -25.594 0.480 1.00 91.44 175 SER A CA 1
ATOM 1362 C C . SER A 1 175 ? 6.350 -24.247 1.039 1.00 91.44 175 SER A C 1
ATOM 1364 O O . SER A 1 175 ? 7.192 -23.573 0.447 1.00 91.44 175 SER A O 1
ATOM 1366 N N . VAL A 1 176 ? 5.803 -23.884 2.197 1.00 92.94 176 VAL A N 1
ATOM 1367 C CA . VAL A 1 176 ? 6.203 -22.688 2.942 1.00 92.94 176 VAL A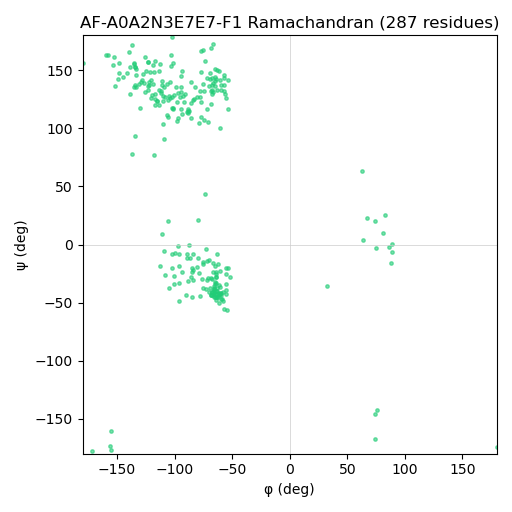 CA 1
ATOM 1368 C C . VAL A 1 176 ? 7.517 -22.966 3.667 1.00 92.94 176 VAL A C 1
ATOM 1370 O O . VAL A 1 176 ? 7.554 -23.733 4.629 1.00 92.94 176 VAL A O 1
ATOM 1373 N N . GLU A 1 177 ? 8.604 -22.345 3.222 1.00 91.50 177 GLU A N 1
ATOM 1374 C CA . GLU A 1 177 ? 9.937 -22.519 3.813 1.00 91.50 177 GLU A CA 1
ATOM 1375 C C . GLU A 1 177 ? 10.191 -21.512 4.931 1.00 91.50 177 GLU A C 1
ATOM 1377 O O . GLU A 1 177 ? 10.693 -21.864 6.005 1.00 91.50 177 GLU A O 1
ATOM 1382 N N . ARG A 1 178 ? 9.811 -20.256 4.695 1.00 91.38 178 ARG A N 1
ATOM 1383 C CA . ARG A 1 178 ? 9.857 -19.186 5.690 1.00 91.38 178 ARG A CA 1
ATOM 1384 C C . ARG A 1 178 ? 8.556 -18.415 5.674 1.00 91.38 178 ARG A C 1
ATOM 1386 O O . ARG A 1 178 ? 7.886 -18.333 4.651 1.00 91.38 178 ARG A O 1
ATOM 1393 N N . LEU A 1 179 ? 8.217 -17.868 6.827 1.00 91.12 179 LEU A N 1
ATOM 1394 C CA . LEU A 1 179 ? 7.015 -17.091 7.056 1.00 91.12 179 LEU A CA 1
ATOM 1395 C C . LEU A 1 179 ? 7.330 -16.055 8.129 1.00 91.12 179 LEU A C 1
ATOM 1397 O O . LEU A 1 179 ? 8.091 -16.339 9.055 1.00 91.12 179 LEU A O 1
ATOM 1401 N N . GLY A 1 180 ? 6.786 -14.854 7.983 1.00 85.81 180 GLY A N 1
ATOM 1402 C CA . GLY A 1 180 ? 7.124 -13.748 8.859 1.00 85.81 180 GLY A CA 1
ATOM 1403 C C . GLY A 1 180 ? 6.265 -12.516 8.659 1.00 85.81 180 GLY A C 1
ATOM 1404 O O . GLY A 1 180 ? 5.355 -12.485 7.833 1.00 85.81 180 GLY A O 1
ATOM 1405 N N . VAL A 1 181 ? 6.585 -11.480 9.423 1.00 72.81 181 VAL A N 1
ATOM 1406 C CA . VAL A 1 181 ? 5.973 -10.153 9.320 1.00 72.81 181 VAL A CA 1
ATOM 1407 C C . VAL A 1 181 ? 7.052 -9.107 9.078 1.00 72.81 181 VAL A C 1
ATOM 1409 O O . VAL A 1 181 ? 8.227 -9.303 9.399 1.00 72.81 181 VAL A O 1
ATOM 1412 N N . PHE A 1 182 ? 6.656 -7.973 8.511 1.00 59.78 182 PHE A N 1
ATOM 1413 C CA . PHE A 1 182 ? 7.550 -6.832 8.364 1.00 59.78 182 PHE A CA 1
ATOM 1414 C C . PHE A 1 182 ? 7.478 -5.953 9.613 1.00 59.78 182 PHE A C 1
ATOM 1416 O O . PHE A 1 182 ? 6.446 -5.354 9.906 1.00 59.78 182 PHE A O 1
ATOM 1423 N N . ARG A 1 183 ? 8.592 -5.867 10.344 1.00 52.66 183 ARG A N 1
ATOM 1424 C CA . ARG A 1 183 ? 8.803 -4.943 11.465 1.00 52.66 183 ARG A CA 1
ATOM 1425 C C . ARG A 1 183 ? 9.960 -4.008 11.131 1.00 52.66 183 ARG A C 1
ATOM 1427 O O . ARG A 1 183 ? 11.072 -4.157 11.638 1.00 52.66 183 ARG A O 1
ATOM 1434 N N . PRO A 1 184 ? 9.680 -3.017 10.275 1.00 51.88 184 PRO A N 1
ATOM 1435 C CA . PRO A 1 184 ? 10.537 -2.471 9.206 1.00 51.88 184 PRO A CA 1
ATOM 1436 C C . PRO A 1 184 ? 11.518 -3.408 8.471 1.00 51.88 184 PRO A C 1
ATOM 1438 O O . PRO A 1 184 ? 11.740 -3.252 7.275 1.00 51.88 184 PRO A O 1
ATOM 1441 N N . LYS A 1 185 ? 12.107 -4.384 9.158 1.00 58.00 185 LYS A N 1
ATOM 1442 C CA . LYS A 1 185 ? 12.897 -5.490 8.625 1.00 58.00 185 LYS A CA 1
ATOM 1443 C C . LYS A 1 185 ? 12.059 -6.769 8.622 1.00 58.00 185 LYS A C 1
ATOM 1445 O O . LYS A 1 185 ? 11.035 -6.856 9.299 1.00 58.00 185 LYS A O 1
ATOM 1450 N N . MET A 1 186 ? 12.506 -7.763 7.866 1.00 70.75 186 MET A N 1
ATOM 1451 C CA . MET A 1 186 ? 11.905 -9.094 7.876 1.00 70.75 186 MET A CA 1
ATOM 1452 C C . MET A 1 186 ? 12.175 -9.783 9.217 1.00 70.75 186 MET A C 1
ATOM 1454 O O . MET A 1 186 ? 13.333 -9.986 9.582 1.00 70.75 186 MET A O 1
ATOM 1458 N N . GLU A 1 187 ? 11.113 -10.152 9.928 1.00 79.44 187 GLU A N 1
ATOM 1459 C CA . GLU A 1 187 ? 11.181 -10.948 11.154 1.00 79.44 187 GLU A CA 1
ATOM 1460 C C . GLU A 1 187 ? 10.404 -12.250 10.941 1.00 79.44 187 GLU A C 1
ATOM 1462 O O . GLU A 1 187 ? 9.272 -12.227 10.453 1.00 79.44 187 GLU A O 1
ATOM 1467 N N . ASP A 1 188 ? 11.031 -13.388 11.247 1.00 88.00 188 ASP A N 1
ATOM 1468 C CA . ASP A 1 188 ? 10.400 -14.701 11.103 1.00 88.00 188 ASP A CA 1
ATOM 1469 C C . ASP A 1 188 ? 9.303 -14.874 12.168 1.00 88.00 188 ASP A C 1
ATOM 1471 O O . ASP A 1 188 ? 9.503 -14.577 13.346 1.00 88.00 188 ASP A O 1
ATOM 1475 N N . ALA A 1 189 ? 8.156 -15.408 11.760 1.00 81.69 189 ALA A N 1
ATOM 1476 C CA . ALA A 1 189 ? 7.038 -15.750 12.631 1.00 81.69 189 ALA A CA 1
ATOM 1477 C C . ALA A 1 189 ? 6.764 -17.260 12.559 1.00 81.69 189 ALA A C 1
ATOM 1479 O O . ALA A 1 189 ? 7.080 -17.928 11.573 1.00 81.69 189 ALA A O 1
ATOM 1480 N N . ALA A 1 190 ? 6.182 -17.825 13.617 1.00 87.56 190 ALA A N 1
ATOM 1481 C CA . ALA A 1 190 ? 5.839 -19.249 13.636 1.00 87.56 190 ALA A CA 1
ATOM 1482 C C . ALA A 1 190 ? 4.594 -19.557 12.784 1.00 87.56 190 ALA A C 1
ATOM 1484 O O . ALA A 1 190 ? 4.523 -20.595 12.121 1.00 87.56 190 ALA A O 1
ATOM 1485 N N . GLU A 1 191 ? 3.618 -18.652 12.807 1.00 91.06 191 GLU A N 1
ATOM 1486 C CA . GLU A 1 191 ? 2.344 -18.770 12.105 1.00 91.06 191 GLU A CA 1
ATOM 1487 C C . GLU A 1 191 ? 1.760 -17.383 11.804 1.00 91.06 191 GLU A C 1
ATOM 1489 O O . GLU A 1 191 ? 2.081 -16.422 12.501 1.00 91.06 191 GLU A O 1
ATOM 1494 N N . LEU A 1 192 ? 0.923 -17.300 10.766 1.00 80.94 192 LEU A N 1
ATOM 1495 C CA . LEU A 1 192 ? 0.076 -16.149 10.452 1.00 80.94 192 LEU A CA 1
ATOM 1496 C C . LEU A 1 192 ? -1.393 -16.566 10.577 1.00 80.94 192 LEU A C 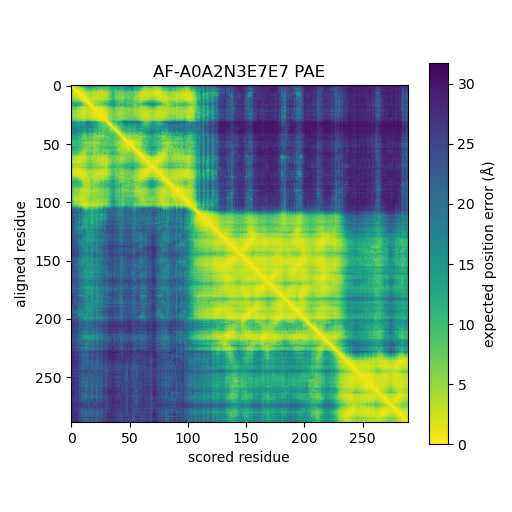1
ATOM 1498 O O . LEU A 1 192 ? -1.827 -17.531 9.938 1.00 80.94 192 LEU A O 1
ATOM 1502 N N . GLY A 1 193 ? -2.151 -15.862 11.411 1.00 79.12 193 GLY A N 1
ATOM 1503 C CA . GLY A 1 193 ? -3.567 -16.103 11.683 1.00 79.12 193 GLY A CA 1
ATOM 1504 C C . GLY A 1 193 ? -4.515 -15.137 10.961 1.00 79.12 193 GLY A C 1
ATOM 1505 O O . GLY A 1 193 ? -4.067 -14.223 10.269 1.00 79.12 193 GLY A O 1
ATOM 1506 N N . PRO A 1 194 ? -5.841 -15.307 11.122 1.00 77.38 194 PRO A N 1
ATOM 1507 C CA . PRO A 1 194 ? -6.837 -14.485 10.439 1.00 77.38 194 PRO A CA 1
ATOM 1508 C C . PRO A 1 194 ? -6.675 -12.992 10.733 1.00 77.38 194 PRO A C 1
ATOM 1510 O O . PRO A 1 194 ? -6.567 -12.577 11.884 1.00 77.38 194 PRO A O 1
ATOM 1513 N N . GLY A 1 195 ? -6.702 -12.177 9.682 1.00 67.38 195 GLY A N 1
ATOM 1514 C CA . GLY A 1 195 ? -6.522 -10.730 9.742 1.00 67.38 195 GLY A CA 1
ATOM 15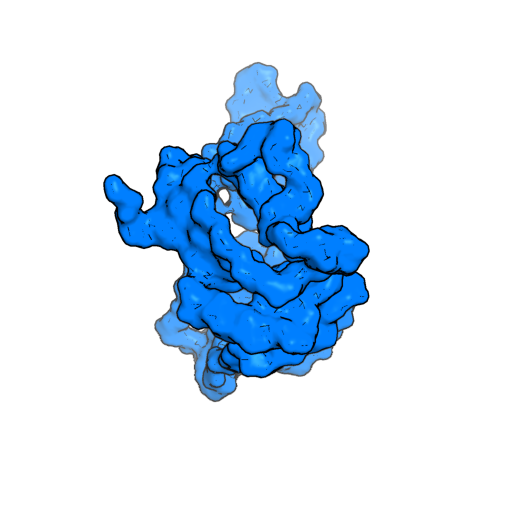15 C C . GLY A 1 195 ? -5.071 -10.265 9.650 1.00 67.38 195 GLY A C 1
ATOM 1516 O O . GLY A 1 195 ? -4.851 -9.090 9.353 1.00 67.38 195 GLY A O 1
ATOM 1517 N N . GLU A 1 196 ? -4.098 -11.156 9.846 1.00 70.25 196 GLU A N 1
ATOM 1518 C CA . GLU A 1 196 ? -2.685 -10.800 9.783 1.00 70.25 196 GLU A CA 1
ATOM 1519 C C . GLU A 1 196 ? -2.202 -10.637 8.339 1.00 70.25 196 GLU A C 1
ATOM 1521 O O . GLU A 1 196 ? -2.676 -11.290 7.401 1.00 70.25 196 GLU A O 1
ATOM 1526 N N . ILE A 1 197 ? -1.237 -9.735 8.177 1.00 74.88 197 ILE A N 1
ATOM 1527 C CA . ILE A 1 197 ? -0.507 -9.515 6.934 1.00 74.88 197 ILE A CA 1
ATOM 1528 C C . ILE A 1 197 ? 0.948 -9.856 7.211 1.00 74.88 197 ILE A C 1
ATOM 1530 O O . ILE A 1 197 ? 1.542 -9.368 8.172 1.00 74.88 197 ILE A O 1
ATOM 1534 N N . GLY A 1 198 ? 1.520 -10.685 6.357 1.00 76.62 198 GLY A N 1
ATOM 1535 C CA . GLY A 1 198 ? 2.901 -11.108 6.473 1.00 76.62 198 GLY A CA 1
ATOM 1536 C C . GLY A 1 198 ? 3.443 -11.540 5.129 1.00 76.62 198 GLY A C 1
ATOM 1537 O O . GLY A 1 198 ? 2.785 -11.394 4.101 1.00 76.62 198 GLY A O 1
ATOM 1538 N N . TYR A 1 199 ? 4.651 -12.073 5.134 1.00 84.50 199 TYR A N 1
ATOM 1539 C CA . TYR A 1 199 ? 5.253 -12.659 3.953 1.00 84.50 199 TYR A CA 1
ATOM 1540 C C . TYR A 1 199 ? 5.499 -14.142 4.166 1.00 84.50 199 TYR A C 1
ATOM 1542 O O . TYR A 1 199 ? 5.636 -14.621 5.295 1.00 84.50 199 TYR A O 1
ATOM 1550 N N . PHE A 1 200 ? 5.608 -14.861 3.060 1.00 92.69 200 PHE A N 1
ATOM 1551 C CA . PHE A 1 200 ? 6.224 -16.170 3.057 1.00 92.69 200 PHE A CA 1
ATOM 1552 C C . PHE A 1 200 ? 7.171 -16.304 1.869 1.00 92.69 200 PHE A C 1
ATOM 1554 O O . PHE A 1 200 ? 7.038 -15.616 0.854 1.00 92.69 200 PHE A O 1
ATOM 1561 N N . THR A 1 201 ? 8.133 -17.203 2.011 1.00 90.19 201 THR A N 1
ATOM 1562 C CA . THR A 1 201 ? 8.992 -17.650 0.918 1.00 90.19 201 THR A CA 1
ATOM 1563 C C . THR A 1 201 ? 8.829 -19.152 0.771 1.00 90.19 201 THR A C 1
ATOM 1565 O O . THR A 1 201 ? 8.558 -19.879 1.735 1.00 90.19 201 THR A O 1
ATOM 1568 N N . GLY A 1 202 ? 8.962 -19.630 -0.455 1.00 85.38 202 GLY A N 1
ATOM 1569 C CA . GLY A 1 202 ? 8.868 -21.046 -0.764 1.00 85.38 202 GLY A CA 1
ATOM 1570 C C . GLY A 1 202 ? 9.632 -21.363 -2.032 1.00 85.38 202 GLY A C 1
ATOM 1571 O O . GLY A 1 202 ? 10.230 -20.482 -2.647 1.00 85.38 202 GLY A O 1
ATOM 1572 N N . SER A 1 203 ? 9.561 -22.620 -2.456 1.00 76.38 203 SER A N 1
ATOM 1573 C CA . SER A 1 203 ? 10.252 -23.140 -3.642 1.00 76.38 203 SER A CA 1
ATOM 1574 C C . SER A 1 203 ? 9.605 -22.669 -4.964 1.00 76.38 203 SER A C 1
ATOM 1576 O O . SER A 1 203 ? 9.378 -23.455 -5.887 1.00 76.38 203 SER A O 1
ATOM 1578 N N . ILE A 1 204 ? 9.242 -21.389 -5.040 1.00 78.88 204 ILE A N 1
ATOM 1579 C CA . ILE A 1 204 ? 8.636 -20.722 -6.190 1.00 78.88 204 ILE A CA 1
ATOM 1580 C C . ILE A 1 204 ? 9.779 -20.199 -7.056 1.00 78.88 204 ILE A C 1
ATOM 1582 O O . ILE A 1 204 ? 10.577 -19.371 -6.622 1.00 78.88 204 ILE A O 1
ATOM 1586 N N . LYS A 1 205 ? 9.886 -20.715 -8.283 1.00 70.38 205 LYS A N 1
ATOM 1587 C CA . LYS A 1 205 ? 10.992 -20.374 -9.190 1.00 70.38 205 LYS A CA 1
ATOM 1588 C C . LYS A 1 205 ? 10.744 -19.084 -9.964 1.00 70.38 205 LYS A C 1
ATOM 1590 O O . LYS A 1 205 ? 11.704 -18.421 -10.341 1.00 70.38 205 LYS A O 1
ATOM 1595 N N . GLN A 1 206 ? 9.483 -18.761 -10.247 1.00 66.38 206 GLN A N 1
ATOM 1596 C CA . GLN A 1 206 ? 9.111 -17.618 -11.074 1.00 66.38 206 GLN A CA 1
ATOM 1597 C C . GLN A 1 206 ? 7.957 -16.848 -10.434 1.00 66.38 206 GLN A C 1
ATOM 1599 O O . GLN A 1 206 ? 6.958 -17.441 -10.040 1.00 66.38 206 GLN A O 1
ATOM 1604 N N . VAL A 1 207 ? 8.058 -15.515 -10.409 1.00 66.00 207 VAL A N 1
ATOM 1605 C CA . VAL A 1 207 ? 6.991 -14.617 -9.913 1.00 66.00 207 VAL A CA 1
ATOM 1606 C C . VAL A 1 207 ? 5.697 -14.773 -10.730 1.00 66.00 207 VAL A C 1
ATOM 1608 O O . VAL A 1 207 ? 4.599 -14.538 -10.245 1.00 66.00 207 VAL A O 1
ATOM 1611 N N . ARG A 1 208 ? 5.788 -15.266 -11.971 1.00 67.62 208 ARG A N 1
ATOM 1612 C CA . ARG A 1 208 ? 4.620 -15.555 -12.823 1.00 67.62 208 ARG A CA 1
ATOM 1613 C C . ARG A 1 208 ? 3.710 -16.657 -12.273 1.00 67.62 208 ARG A C 1
ATOM 1615 O O . ARG A 1 208 ? 2.526 -16.679 -12.615 1.00 67.62 208 ARG A O 1
ATOM 1622 N N . ASP A 1 209 ? 4.245 -17.541 -11.431 1.00 69.19 209 ASP A N 1
ATOM 1623 C CA . ASP A 1 209 ? 3.475 -18.595 -10.762 1.00 69.19 209 ASP A CA 1
ATOM 1624 C C . ASP A 1 209 ? 2.628 -18.030 -9.603 1.00 69.19 209 ASP A C 1
ATOM 1626 O O . ASP A 1 209 ? 1.669 -18.668 -9.159 1.00 69.19 209 ASP A O 1
ATOM 1630 N N . THR A 1 210 ? 2.945 -16.810 -9.150 1.00 69.00 210 THR A N 1
ATOM 1631 C CA . THR A 1 210 ? 2.263 -16.057 -8.093 1.00 69.00 210 THR A CA 1
ATOM 1632 C C . THR A 1 210 ? 1.510 -14.873 -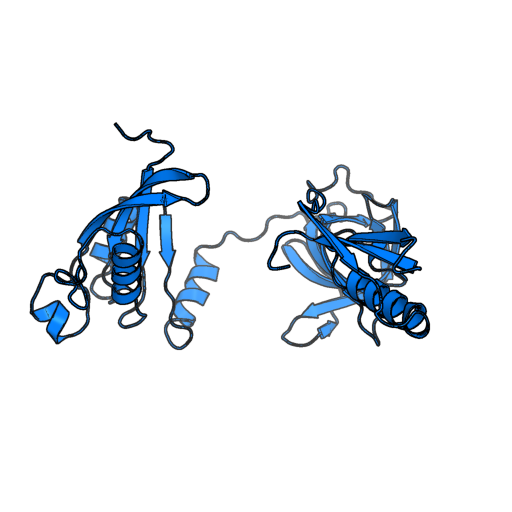8.681 1.00 69.00 210 THR A C 1
ATOM 1634 O O . THR A 1 210 ? 2.039 -13.775 -8.823 1.00 69.00 210 THR A O 1
ATOM 1637 N N . ARG A 1 211 ? 0.239 -15.079 -9.034 1.00 69.31 211 ARG A N 1
ATOM 1638 C CA . ARG A 1 211 ? -0.603 -13.986 -9.532 1.00 69.31 211 ARG A CA 1
ATOM 1639 C C . ARG A 1 211 ? -1.137 -13.153 -8.373 1.00 69.31 211 ARG A C 1
ATOM 1641 O O . ARG A 1 211 ? -1.773 -13.685 -7.465 1.00 69.31 211 ARG A O 1
ATOM 1648 N N . VAL A 1 212 ? -0.930 -11.841 -8.432 1.00 70.94 212 VAL A N 1
ATOM 1649 C CA . VAL A 1 212 ? -1.540 -10.897 -7.487 1.00 70.94 212 VAL A CA 1
ATOM 1650 C C . VAL A 1 212 ? -3.061 -11.052 -7.510 1.00 70.94 212 VAL A C 1
ATOM 1652 O O . VAL A 1 212 ? -3.688 -11.081 -8.571 1.00 70.94 212 VAL A O 1
ATOM 1655 N N . GLY A 1 213 ? -3.656 -11.206 -6.327 1.00 68.31 213 GLY A N 1
ATOM 1656 C CA . GLY A 1 213 ? -5.076 -11.512 -6.148 1.00 68.31 213 GLY A CA 1
ATOM 1657 C C . GLY A 1 213 ? -5.438 -12.983 -6.127 1.00 68.31 213 GLY A C 1
ATOM 1658 O O . GLY A 1 213 ? -6.624 -13.291 -6.002 1.00 68.31 213 GLY A O 1
ATOM 1659 N N . ASP A 1 214 ? -4.473 -13.895 -6.260 1.00 82.94 214 ASP A N 1
ATOM 1660 C CA . ASP A 1 214 ? -4.741 -15.317 -6.071 1.00 82.94 214 ASP A CA 1
ATOM 1661 C C . ASP A 1 214 ? -5.133 -15.618 -4.622 1.00 82.94 214 ASP A C 1
ATOM 1663 O O . ASP A 1 214 ? -4.764 -14.920 -3.673 1.00 82.94 214 ASP A O 1
ATOM 1667 N N . THR A 1 215 ? -5.936 -16.666 -4.467 1.00 88.56 215 THR A N 1
ATOM 1668 C CA . THR A 1 215 ? -6.296 -17.223 -3.173 1.00 88.56 215 THR A CA 1
ATOM 1669 C C . THR A 1 215 ? -5.407 -18.417 -2.884 1.00 88.56 215 THR A C 1
ATOM 1671 O O . THR A 1 215 ? -5.385 -19.399 -3.623 1.00 88.56 215 THR A O 1
ATOM 1674 N N . ILE A 1 216 ? -4.709 -18.346 -1.765 1.00 91.19 216 ILE A N 1
ATOM 1675 C CA . ILE A 1 216 ? -3.842 -19.390 -1.249 1.00 91.19 216 ILE A CA 1
ATOM 1676 C C . ILE A 1 216 ? -4.624 -20.185 -0.207 1.00 91.19 216 ILE A C 1
ATOM 1678 O O . ILE A 1 216 ? -5.231 -19.619 0.706 1.00 91.19 216 ILE A O 1
ATOM 1682 N N . THR A 1 217 ? -4.607 -21.507 -0.344 1.00 93.69 217 THR A N 1
ATOM 1683 C CA . THR A 1 217 ? -5.266 -22.436 0.578 1.00 93.69 217 THR A CA 1
ATOM 1684 C C . THR A 1 217 ? -4.370 -23.632 0.897 1.00 93.69 217 THR A C 1
ATOM 1686 O O . THR A 1 217 ? -3.321 -23.803 0.281 1.00 93.69 217 THR A O 1
ATOM 1689 N N . HIS A 1 218 ? -4.758 -24.472 1.856 1.00 93.62 218 HIS A N 1
ATOM 1690 C CA . HIS A 1 218 ? -4.022 -25.699 2.176 1.00 93.62 218 HIS A CA 1
ATOM 1691 C C . HIS A 1 218 ? -4.275 -26.772 1.122 1.00 93.62 218 HIS A C 1
ATOM 1693 O O . HIS A 1 218 ? -5.419 -27.008 0.744 1.00 93.62 218 HIS A O 1
ATOM 1699 N N . GLU A 1 219 ? -3.237 -27.505 0.713 1.00 89.00 219 GLU A N 1
ATOM 1700 C CA . GLU A 1 219 ? -3.357 -28.580 -0.286 1.00 89.00 219 GLU A CA 1
ATOM 1701 C C . GLU A 1 219 ? -4.358 -29.667 0.147 1.00 89.00 219 GLU A C 1
ATOM 1703 O O . GLU A 1 219 ? -5.163 -30.141 -0.653 1.00 89.00 219 GLU A O 1
ATOM 1708 N N . ARG A 1 220 ? -4.337 -30.040 1.434 1.00 86.56 220 ARG A N 1
ATOM 1709 C CA . ARG A 1 220 ? -5.190 -31.102 1.999 1.00 86.56 220 ARG A CA 1
ATOM 1710 C C . ARG A 1 220 ? -6.582 -30.630 2.415 1.00 86.56 220 ARG A C 1
ATOM 1712 O O . ARG A 1 220 ? -7.478 -31.453 2.574 1.00 86.56 220 ARG A O 1
ATOM 1719 N N . ARG A 1 221 ? -6.758 -29.326 2.635 1.00 86.50 221 ARG A N 1
ATOM 1720 C CA . ARG A 1 221 ? -8.002 -28.723 3.129 1.00 86.50 221 ARG A CA 1
ATOM 1721 C C . ARG A 1 221 ? -8.283 -27.455 2.334 1.00 86.50 221 ARG A C 1
ATOM 1723 O O . ARG A 1 221 ? -8.025 -26.350 2.804 1.00 86.50 221 ARG A O 1
ATOM 1730 N N . LEU A 1 222 ? -8.793 -27.656 1.122 1.00 84.12 222 LEU A N 1
ATOM 1731 C CA . LEU A 1 222 ? -9.111 -26.579 0.190 1.00 84.12 222 LEU A CA 1
ATOM 1732 C C . LEU A 1 222 ? -10.263 -25.720 0.721 1.00 84.12 222 LEU A C 1
ATOM 1734 O O . LEU A 1 222 ? -11.258 -26.233 1.240 1.00 84.12 222 LEU A O 1
ATOM 1738 N N . CYS A 1 223 ? -10.149 -24.406 0.552 1.00 83.75 223 CYS A N 1
ATOM 1739 C CA . CYS A 1 223 ? -11.264 -23.494 0.760 1.00 83.75 223 CYS A CA 1
ATOM 1740 C C . CYS A 1 223 ? -12.350 -23.709 -0.313 1.00 83.75 223 CYS A C 1
ATOM 1742 O O . CYS A 1 223 ? -12.049 -23.978 -1.475 1.00 83.75 223 CYS A O 1
ATOM 1744 N N . ALA A 1 224 ? -13.624 -23.595 0.074 1.00 80.44 224 ALA A N 1
ATOM 1745 C CA . ALA A 1 224 ? -14.748 -23.875 -0.826 1.00 80.44 224 ALA A CA 1
ATOM 1746 C C . ALA A 1 224 ? -14.922 -22.823 -1.936 1.00 80.44 224 ALA A C 1
ATOM 1748 O O . ALA A 1 224 ? -15.437 -23.133 -3.007 1.00 80.44 224 ALA A O 1
ATOM 1749 N N . GLN A 1 225 ? -14.524 -21.576 -1.673 1.00 82.38 225 GLN A N 1
ATOM 1750 C CA . GLN A 1 225 ? -14.648 -20.458 -2.605 1.00 82.38 225 GLN A CA 1
ATOM 1751 C C . GLN A 1 225 ? -13.380 -19.607 -2.557 1.00 82.38 225 GLN A C 1
ATOM 1753 O O . GLN A 1 225 ? -12.942 -19.208 -1.472 1.00 82.38 225 GLN A O 1
ATOM 1758 N N . ALA A 1 226 ? -12.822 -19.326 -3.738 1.00 82.50 226 ALA A N 1
ATOM 1759 C CA . ALA A 1 226 ? -11.751 -18.351 -3.897 1.00 82.50 226 ALA A CA 1
ATOM 1760 C C . ALA A 1 226 ? -12.247 -16.956 -3.502 1.00 82.50 226 ALA A C 1
ATOM 1762 O O . ALA A 1 226 ? -13.426 -16.630 -3.669 1.00 82.50 226 ALA A O 1
ATOM 1763 N N . LEU A 1 227 ? -11.336 -16.121 -3.008 1.00 79.50 227 LEU A N 1
ATOM 1764 C CA . LEU A 1 227 ? -11.600 -14.697 -2.877 1.00 79.50 227 LEU A CA 1
ATOM 1765 C C . LEU A 1 227 ? -11.864 -14.105 -4.271 1.00 79.50 227 LEU A C 1
ATOM 1767 O O . LEU A 1 227 ? -11.311 -14.597 -5.259 1.00 79.50 227 LEU A O 1
ATOM 1771 N N . PRO A 1 228 ? -12.705 -13.060 -4.369 1.00 68.31 228 PRO A N 1
ATOM 1772 C CA . PRO A 1 228 ? -12.851 -12.309 -5.607 1.00 68.31 228 PRO A CA 1
ATOM 1773 C C . PRO A 1 228 ? -11.484 -11.715 -5.964 1.00 68.31 228 PRO A C 1
ATOM 1775 O O . PRO A 1 228 ? -11.043 -10.747 -5.349 1.00 68.31 228 PRO A O 1
ATOM 1778 N N . GLY A 1 229 ? -10.783 -12.367 -6.892 1.00 61.47 229 GLY A N 1
ATOM 1779 C CA . GLY A 1 229 ? -9.435 -11.984 -7.297 1.00 61.47 229 GLY A CA 1
ATOM 1780 C C . GLY A 1 229 ? -9.410 -10.639 -8.020 1.00 61.47 229 GLY A C 1
ATOM 1781 O O . GLY A 1 229 ? -10.449 -10.069 -8.372 1.00 61.47 229 GLY A O 1
ATOM 1782 N N . TYR A 1 230 ? -8.207 -10.135 -8.281 1.00 60.38 230 TYR A N 1
ATOM 1783 C CA . TYR A 1 230 ? -8.046 -8.932 -9.089 1.00 60.38 230 TYR A CA 1
ATOM 1784 C C . TYR A 1 230 ? -8.345 -9.222 -10.560 1.00 60.38 230 TYR A C 1
ATOM 1786 O O . TYR A 1 230 ? -8.018 -10.284 -11.096 1.00 60.38 230 TYR A O 1
ATOM 1794 N N . LYS A 1 231 ? -8.960 -8.247 -11.239 1.00 57.34 231 LYS A N 1
ATOM 1795 C CA . LYS A 1 231 ? -8.983 -8.257 -12.703 1.00 57.34 231 LYS A CA 1
ATOM 1796 C C . LYS A 1 231 ? -7.542 -8.088 -13.189 1.00 57.34 231 LYS A C 1
ATOM 1798 O O . LYS A 1 231 ? -6.842 -7.236 -12.640 1.00 57.34 231 LYS A O 1
ATOM 1803 N N . PRO A 1 232 ? -7.101 -8.861 -14.194 1.00 58.97 232 PRO A N 1
ATOM 1804 C CA . PRO A 1 232 ? -5.765 -8.695 -14.739 1.00 58.97 232 PRO A CA 1
ATOM 1805 C C . PRO A 1 232 ? -5.587 -7.255 -15.221 1.00 58.97 232 PRO A C 1
ATOM 1807 O O . PRO A 1 232 ? -6.491 -6.681 -15.835 1.00 58.97 232 PRO A O 1
ATOM 1810 N N . ALA A 1 233 ? -4.420 -6.690 -14.922 1.00 63.84 233 ALA A N 1
ATOM 1811 C CA . ALA A 1 233 ? -3.973 -5.424 -15.475 1.00 63.84 233 ALA A CA 1
ATOM 1812 C C . ALA A 1 233 ? -4.045 -5.506 -17.008 1.00 63.84 233 ALA A C 1
ATOM 1814 O O . ALA A 1 233 ? -3.391 -6.353 -17.614 1.00 63.84 233 ALA A O 1
ATOM 1815 N N . GLN A 1 234 ? -4.894 -4.683 -17.628 1.00 69.88 234 GLN A N 1
ATOM 1816 C CA . GLN A 1 234 ? -5.004 -4.613 -19.084 1.00 69.88 234 GLN A CA 1
ATOM 1817 C C . GLN A 1 234 ? -4.111 -3.479 -19.589 1.00 69.88 234 GLN A C 1
ATOM 1819 O O . GLN A 1 234 ? -4.378 -2.323 -19.250 1.00 69.88 234 GLN A O 1
ATOM 1824 N N . PRO A 1 235 ? -3.075 -3.779 -20.389 1.00 77.50 235 PRO A N 1
ATOM 1825 C CA . PRO A 1 235 ? -2.271 -2.746 -21.018 1.00 77.50 235 PRO A CA 1
ATOM 1826 C C . PRO A 1 235 ? -3.135 -1.921 -21.972 1.00 77.50 235 PRO A C 1
ATOM 1828 O O . PRO A 1 235 ? -3.899 -2.469 -22.769 1.00 77.50 235 PRO A O 1
ATOM 1831 N N . VAL A 1 236 ? -3.013 -0.600 -21.887 1.00 82.94 236 VAL A N 1
ATOM 1832 C CA . VAL A 1 236 ? -3.753 0.354 -22.731 1.00 82.94 236 VAL A CA 1
ATOM 1833 C C . VAL A 1 236 ? -2.837 1.109 -23.691 1.00 82.94 236 VAL A C 1
ATOM 1835 O O . VAL A 1 236 ? -3.314 1.648 -24.687 1.00 82.94 236 VAL A O 1
ATOM 1838 N N . VAL A 1 237 ? -1.529 1.127 -23.423 1.00 87.19 237 VAL A N 1
ATOM 1839 C CA . VAL A 1 237 ? -0.505 1.732 -24.281 1.00 87.19 237 VAL A CA 1
ATOM 1840 C C . VAL A 1 237 ? 0.468 0.646 -24.719 1.00 87.19 237 VAL A C 1
ATOM 1842 O O . VAL A 1 237 ? 0.854 -0.195 -23.916 1.00 87.19 237 VAL A O 1
ATOM 1845 N N . PHE A 1 238 ? 0.871 0.667 -25.988 1.00 91.25 238 PHE A N 1
ATOM 1846 C CA . PHE A 1 238 ? 1.852 -0.265 -26.536 1.00 91.25 238 PHE A CA 1
ATOM 1847 C C . PHE A 1 238 ? 2.948 0.503 -27.269 1.00 91.25 238 PHE A C 1
ATOM 1849 O O . PHE A 1 238 ? 2.647 1.447 -28.003 1.00 91.25 238 PHE A O 1
ATOM 1856 N N . CYS A 1 239 ? 4.200 0.080 -27.116 1.00 92.81 239 CYS A N 1
ATOM 1857 C CA . CYS A 1 239 ? 5.318 0.586 -27.907 1.00 92.81 239 CYS A CA 1
ATOM 1858 C C . CYS A 1 239 ? 6.264 -0.550 -28.313 1.00 92.81 239 CYS A C 1
ATOM 1860 O O . CYS A 1 239 ? 6.339 -1.581 -27.647 1.00 92.81 239 CYS A O 1
ATOM 1862 N N . GLY A 1 240 ? 6.959 -0.369 -29.435 1.00 93.38 240 GLY A N 1
ATOM 1863 C CA . GLY A 1 240 ? 8.025 -1.267 -29.865 1.00 93.38 240 GLY A CA 1
ATOM 1864 C C . GLY A 1 240 ? 9.368 -0.771 -29.339 1.00 93.38 240 GLY A C 1
ATOM 1865 O O . GLY A 1 240 ? 9.756 0.363 -29.625 1.00 93.38 240 GLY A O 1
ATOM 1866 N N . LEU A 1 241 ? 10.070 -1.607 -28.582 1.00 94.25 241 LEU A N 1
ATOM 1867 C CA . LEU A 1 241 ? 11.430 -1.371 -28.114 1.00 94.25 241 LEU A CA 1
ATOM 1868 C C . LEU A 1 241 ? 12.402 -2.174 -28.978 1.00 94.25 241 LEU A C 1
ATOM 1870 O O . LEU A 1 241 ? 12.374 -3.405 -28.993 1.00 94.25 241 LEU A O 1
ATOM 1874 N N . PHE A 1 242 ? 13.275 -1.459 -29.681 1.00 94.56 242 PHE A N 1
ATOM 1875 C CA . PHE A 1 242 ? 14.319 -2.032 -30.525 1.00 94.56 242 PHE A CA 1
ATOM 1876 C C . PHE A 1 242 ? 15.675 -1.505 -30.054 1.00 94.56 242 PHE A C 1
ATOM 1878 O O . PHE A 1 242 ? 15.786 -0.306 -29.775 1.00 94.56 242 PHE A O 1
ATOM 1885 N N . PRO A 1 243 ? 16.702 -2.364 -29.947 1.00 93.12 243 PRO A N 1
ATOM 1886 C CA . PRO A 1 243 ? 18.040 -1.896 -29.638 1.00 93.12 243 PRO A CA 1
ATOM 1887 C C . PRO A 1 243 ? 18.593 -1.104 -30.833 1.00 93.12 243 PRO A C 1
ATOM 1889 O O . PRO A 1 243 ? 18.277 -1.396 -31.987 1.00 93.12 243 PRO A O 1
ATOM 1892 N N . VAL A 1 244 ? 19.416 -0.087 -30.563 1.00 91.19 244 VAL A N 1
ATOM 1893 C CA . VAL A 1 244 ? 20.063 0.701 -31.631 1.00 91.19 244 VAL A CA 1
ATOM 1894 C C . VAL A 1 244 ? 21.108 -0.148 -32.359 1.00 91.19 244 VAL A C 1
ATOM 1896 O O . VAL A 1 244 ? 21.235 -0.055 -33.579 1.00 91.19 244 VAL A O 1
ATOM 1899 N N . ASP A 1 245 ? 21.821 -1.000 -31.617 1.00 90.44 245 ASP A N 1
ATOM 1900 C CA . ASP A 1 245 ? 22.712 -2.023 -32.155 1.00 90.44 245 ASP A CA 1
ATOM 1901 C C . ASP A 1 245 ? 22.126 -3.421 -31.919 1.00 90.44 245 ASP A C 1
ATOM 1903 O O . ASP A 1 245 ? 21.816 -3.815 -30.797 1.00 90.44 245 ASP A O 1
ATOM 1907 N N . SER A 1 246 ? 22.034 -4.209 -32.989 1.00 86.69 246 SER A N 1
ATOM 1908 C CA . SER A 1 246 ? 21.650 -5.623 -32.952 1.00 86.69 246 SER A CA 1
ATOM 1909 C C . SER A 1 246 ? 22.457 -6.478 -31.964 1.00 86.69 246 SER A C 1
ATOM 1911 O O . SER A 1 246 ? 21.931 -7.469 -31.460 1.00 86.69 246 SER A O 1
ATOM 1913 N N . SER A 1 247 ? 23.707 -6.104 -31.663 1.00 90.12 247 SER A N 1
ATOM 1914 C CA . SER A 1 247 ? 24.551 -6.820 -30.699 1.00 90.12 247 SER A CA 1
ATOM 1915 C C . SER A 1 247 ? 24.030 -6.727 -29.255 1.00 90.12 247 SER A C 1
ATOM 1917 O O . SER A 1 247 ? 24.276 -7.627 -28.453 1.00 90.12 247 SER A O 1
ATOM 1919 N N . GLU A 1 248 ? 23.240 -5.696 -28.936 1.00 92.38 248 GLU A N 1
ATOM 1920 C CA . GLU A 1 248 ? 22.667 -5.462 -27.604 1.00 92.38 248 GLU A CA 1
ATOM 1921 C C . GLU A 1 248 ? 21.325 -6.174 -27.384 1.00 92.38 248 GLU A C 1
ATOM 1923 O O . GLU A 1 248 ? 20.750 -6.090 -26.298 1.00 92.38 248 GLU A O 1
ATOM 1928 N N . PHE A 1 249 ? 20.815 -6.902 -28.383 1.00 91.88 249 PHE A N 1
ATOM 1929 C CA . PHE A 1 249 ? 19.517 -7.572 -28.289 1.00 91.88 249 PHE A CA 1
ATOM 1930 C C . PHE A 1 249 ? 19.416 -8.510 -27.076 1.00 91.88 249 PHE A C 1
ATOM 1932 O O . PHE A 1 249 ? 18.411 -8.493 -26.366 1.00 91.88 249 PHE A O 1
ATOM 1939 N N . GLU A 1 250 ? 20.465 -9.287 -26.790 1.00 92.19 250 GLU A N 1
ATOM 1940 C CA . GLU A 1 250 ? 20.469 -10.186 -25.629 1.00 92.19 250 GLU A CA 1
ATOM 1941 C C . GLU A 1 250 ? 20.439 -9.424 -24.298 1.00 92.19 250 GLU A C 1
ATOM 1943 O O . GLU A 1 250 ? 19.734 -9.830 -23.374 1.00 92.19 250 GLU A O 1
ATOM 1948 N N . ALA A 1 251 ? 21.133 -8.285 -24.213 1.00 92.88 251 ALA A N 1
ATOM 1949 C CA . ALA A 1 251 ? 21.103 -7.435 -23.026 1.00 92.88 251 ALA A CA 1
ATOM 1950 C C . ALA A 1 251 ? 19.715 -6.803 -22.826 1.00 92.88 251 ALA A C 1
ATOM 1952 O O . ALA A 1 251 ? 19.204 -6.773 -21.704 1.00 92.88 251 ALA A O 1
ATOM 1953 N N . LEU A 1 252 ? 19.071 -6.357 -23.913 1.00 92.81 252 LEU A N 1
ATOM 1954 C CA . LEU A 1 252 ? 17.700 -5.844 -23.882 1.00 92.81 252 LEU A CA 1
ATOM 1955 C C . LEU A 1 252 ? 16.707 -6.927 -23.438 1.00 92.81 252 LEU A C 1
ATOM 1957 O O . LEU A 1 252 ? 15.861 -6.666 -22.584 1.00 92.81 252 LEU A O 1
ATOM 1961 N N . ARG A 1 253 ? 16.828 -8.148 -23.975 1.00 92.31 253 ARG A N 1
ATOM 1962 C CA . ARG A 1 253 ? 15.994 -9.290 -23.581 1.00 92.31 253 ARG A CA 1
ATOM 1963 C C . ARG A 1 253 ? 16.122 -9.575 -22.087 1.00 92.31 253 ARG A C 1
ATOM 1965 O O . ARG A 1 253 ? 15.107 -9.690 -21.404 1.00 92.31 253 ARG A O 1
ATOM 1972 N N . GLU A 1 254 ? 17.348 -9.645 -21.573 1.00 90.81 254 GLU A N 1
ATOM 1973 C CA . GLU A 1 254 ? 17.595 -9.891 -20.150 1.00 90.81 254 GLU A CA 1
ATOM 1974 C C . GLU A 1 254 ? 17.026 -8.764 -19.269 1.00 90.81 254 GLU A C 1
ATOM 1976 O O . GLU A 1 254 ? 16.440 -9.030 -18.217 1.00 90.81 254 GLU A O 1
ATOM 1981 N N . ALA A 1 255 ? 17.148 -7.504 -19.700 1.00 91.44 255 ALA A N 1
ATOM 1982 C CA . ALA A 1 255 ? 16.588 -6.358 -18.988 1.00 91.44 255 ALA A CA 1
ATOM 1983 C C . ALA A 1 255 ? 15.051 -6.400 -18.930 1.00 91.44 255 ALA A C 1
ATOM 1985 O O . ALA A 1 255 ? 14.473 -6.204 -17.860 1.00 91.44 255 ALA A O 1
ATOM 1986 N N . ILE A 1 256 ? 14.391 -6.710 -20.051 1.00 91.12 256 ILE A N 1
ATOM 1987 C CA . ILE A 1 256 ? 12.929 -6.850 -20.143 1.00 91.12 256 ILE A CA 1
ATOM 1988 C C . ILE A 1 256 ? 12.436 -8.022 -19.288 1.00 91.12 256 ILE A C 1
ATOM 1990 O O . ILE A 1 256 ? 11.447 -7.882 -18.570 1.00 91.12 256 ILE A O 1
ATOM 1994 N N . GLU A 1 257 ? 13.132 -9.162 -19.308 1.00 85.69 257 GLU A N 1
ATOM 1995 C CA . GLU A 1 257 ? 12.801 -10.315 -18.464 1.00 85.69 257 GLU A CA 1
ATOM 1996 C C . GLU A 1 257 ? 12.906 -9.972 -16.972 1.00 85.69 257 GLU A C 1
ATOM 1998 O O . GLU A 1 257 ? 11.995 -10.294 -16.208 1.00 85.69 257 GLU A O 1
ATOM 2003 N N . LYS A 1 258 ? 13.963 -9.260 -16.556 1.00 81.94 258 LYS A N 1
ATOM 2004 C CA . LYS A 1 258 ? 14.119 -8.778 -15.173 1.00 81.94 258 LYS A CA 1
ATOM 2005 C C . LYS A 1 258 ? 13.045 -7.766 -14.778 1.00 81.94 258 LYS A C 1
ATOM 2007 O O . LYS A 1 258 ? 12.551 -7.828 -13.654 1.00 81.94 258 LYS A O 1
ATOM 2012 N N . LEU A 1 259 ? 12.669 -6.857 -15.678 1.00 81.06 259 LEU A N 1
ATOM 2013 C CA . LEU A 1 259 ? 11.599 -5.888 -15.432 1.00 81.06 259 LEU A CA 1
ATOM 2014 C C . LEU A 1 259 ? 10.254 -6.598 -15.236 1.00 81.06 259 LEU A C 1
ATOM 2016 O O . LEU A 1 259 ? 9.574 -6.368 -14.241 1.00 81.06 259 LEU A O 1
ATOM 2020 N N . ALA A 1 260 ? 9.925 -7.541 -16.121 1.00 79.81 260 ALA A N 1
ATOM 2021 C CA . ALA A 1 260 ? 8.688 -8.317 -16.064 1.00 79.81 260 ALA A CA 1
ATOM 2022 C C . ALA A 1 260 ? 8.586 -9.258 -14.849 1.00 79.81 260 ALA A C 1
ATOM 2024 O O . ALA A 1 260 ? 7.506 -9.769 -14.561 1.00 79.81 260 ALA A O 1
ATOM 2025 N N . LEU A 1 261 ? 9.695 -9.546 -14.156 1.00 68.25 261 LEU A N 1
ATOM 2026 C CA . LEU A 1 261 ? 9.668 -10.286 -12.890 1.00 68.25 261 LEU A CA 1
ATOM 2027 C C . LEU A 1 261 ? 9.189 -9.422 -11.720 1.00 68.25 261 LEU A C 1
ATOM 2029 O O . LEU A 1 261 ? 8.624 -9.967 -10.779 1.00 68.25 261 LEU A O 1
ATOM 2033 N N . ASN A 1 262 ? 9.423 -8.110 -11.770 1.00 64.06 262 ASN A N 1
ATOM 2034 C CA . ASN A 1 262 ? 9.065 -7.186 -10.694 1.00 64.06 262 ASN A CA 1
ATOM 2035 C C . ASN A 1 262 ? 7.769 -6.420 -10.981 1.00 64.06 262 ASN A C 1
ATOM 2037 O O . ASN A 1 262 ? 7.085 -6.026 -10.044 1.00 64.06 262 ASN A O 1
ATOM 2041 N N . ASP A 1 263 ? 7.421 -6.219 -12.254 1.00 69.62 263 ASP A N 1
ATOM 2042 C CA . ASP A 1 263 ? 6.194 -5.537 -12.654 1.00 69.62 263 ASP A CA 1
ATOM 2043 C C . ASP A 1 263 ? 5.195 -6.516 -13.280 1.00 69.62 263 ASP A C 1
ATOM 2045 O O . ASP A 1 263 ? 5.317 -6.919 -14.437 1.00 69.62 263 ASP A O 1
ATOM 2049 N N . ALA A 1 264 ? 4.171 -6.880 -12.506 1.00 59.75 264 ALA A N 1
ATOM 2050 C CA . ALA A 1 264 ? 3.112 -7.787 -12.945 1.00 59.75 264 ALA A CA 1
ATOM 2051 C C . ALA A 1 264 ? 2.166 -7.178 -14.002 1.00 59.75 264 ALA A C 1
ATOM 2053 O O . ALA A 1 264 ? 1.361 -7.903 -14.591 1.00 59.75 264 ALA A O 1
ATOM 2054 N N . SER A 1 265 ? 2.215 -5.861 -14.219 1.00 70.81 265 SER A N 1
ATOM 2055 C CA . SER A 1 265 ? 1.372 -5.146 -15.182 1.00 70.81 265 SER A CA 1
ATOM 2056 C C . SER A 1 265 ? 2.049 -4.909 -16.533 1.00 70.81 265 SER A C 1
ATOM 2058 O O . SER A 1 265 ? 1.361 -4.678 -17.530 1.00 70.81 265 SER A O 1
ATOM 2060 N N . PHE A 1 266 ? 3.377 -5.011 -16.578 1.00 81.19 266 PHE A N 1
ATOM 2061 C CA . PHE A 1 266 ? 4.164 -4.937 -17.798 1.00 81.19 266 PHE A CA 1
ATOM 2062 C C . PHE A 1 266 ? 4.029 -6.224 -18.624 1.00 81.19 266 PHE A C 1
ATOM 2064 O O . PHE A 1 266 ? 4.173 -7.344 -18.129 1.00 81.19 266 PHE A O 1
ATOM 2071 N N . THR A 1 267 ? 3.770 -6.071 -19.920 1.00 84.00 267 THR A N 1
ATOM 2072 C CA . THR A 1 267 ? 3.650 -7.196 -20.862 1.00 84.00 267 THR A CA 1
ATOM 2073 C C . THR A 1 267 ? 4.607 -7.008 -22.026 1.00 84.00 267 THR A C 1
ATOM 2075 O O . THR A 1 267 ? 4.899 -5.878 -22.408 1.00 84.00 267 THR A O 1
ATOM 2078 N N . TYR A 1 268 ? 5.109 -8.098 -22.603 1.00 92.12 268 TYR A N 1
ATOM 2079 C CA . TYR A 1 268 ? 5.975 -8.026 -23.776 1.00 92.12 268 TYR A CA 1
ATOM 2080 C C . TYR A 1 268 ? 5.811 -9.248 -24.682 1.00 92.12 268 TYR A C 1
ATOM 2082 O O . TYR A 1 268 ? 5.569 -10.361 -24.211 1.00 92.12 268 TYR A O 1
ATOM 2090 N N . GLU A 1 269 ? 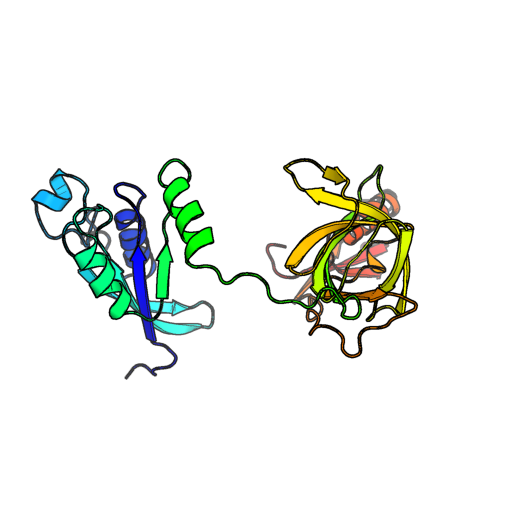5.977 -9.037 -25.983 1.00 92.56 269 GLU A N 1
ATOM 2091 C CA . GLU A 1 269 ? 6.028 -10.070 -27.017 1.00 92.56 269 GLU A CA 1
ATOM 2092 C C . GLU A 1 269 ? 7.208 -9.792 -27.958 1.00 92.56 269 GLU A C 1
ATOM 2094 O O . GLU A 1 269 ? 7.561 -8.636 -28.184 1.00 92.56 269 GLU A O 1
ATOM 2099 N N . MET A 1 270 ? 7.866 -10.834 -28.476 1.00 92.19 270 MET A N 1
ATOM 2100 C CA . MET A 1 270 ? 8.932 -10.632 -29.465 1.00 92.19 270 MET A CA 1
ATOM 2101 C C . MET A 1 270 ? 8.336 -10.088 -30.761 1.00 92.19 270 MET A C 1
ATOM 2103 O O . MET A 1 270 ? 7.360 -10.631 -31.277 1.00 92.19 270 MET A O 1
ATOM 2107 N N . GLU A 1 271 ? 8.964 -9.052 -31.306 1.00 93.00 271 GLU A N 1
ATOM 2108 C CA . GLU A 1 271 ? 8.573 -8.425 -32.563 1.00 93.00 271 GLU A CA 1
ATOM 2109 C C . GLU A 1 271 ? 9.786 -8.331 -33.495 1.00 93.00 271 GLU A C 1
ATOM 2111 O O . GLU A 1 271 ? 10.912 -8.070 -33.069 1.00 93.00 271 GLU A O 1
ATOM 2116 N N . THR A 1 272 ? 9.566 -8.552 -34.789 1.00 91.31 272 THR A N 1
ATOM 2117 C CA . THR A 1 272 ? 10.605 -8.419 -35.815 1.00 91.31 272 THR A CA 1
ATOM 2118 C C . THR A 1 272 ? 10.235 -7.323 -36.795 1.00 91.31 272 THR A C 1
ATOM 2120 O O . THR A 1 272 ? 9.176 -7.378 -37.420 1.00 91.31 272 THR A O 1
ATOM 2123 N N . SER A 1 273 ? 11.136 -6.365 -36.979 1.00 90.69 273 SER A N 1
ATOM 2124 C CA . SER A 1 273 ? 11.015 -5.275 -37.941 1.00 90.69 273 SER A CA 1
ATOM 2125 C C . SER A 1 273 ? 12.025 -5.449 -39.070 1.00 90.69 273 SER A C 1
ATOM 2127 O O . SER A 1 273 ? 13.198 -5.729 -38.834 1.00 90.69 273 SER A O 1
ATOM 2129 N N . ALA A 1 274 ? 11.596 -5.220 -40.311 1.00 86.62 274 ALA A N 1
ATOM 2130 C CA . ALA A 1 274 ? 12.485 -5.292 -41.472 1.00 86.62 274 ALA A CA 1
ATOM 2131 C C . ALA A 1 274 ? 13.599 -4.227 -41.445 1.00 86.62 274 ALA A C 1
ATOM 2133 O O . ALA A 1 274 ? 14.661 -4.443 -42.019 1.00 86.62 274 ALA A O 1
ATOM 2134 N N . ALA A 1 275 ? 13.355 -3.084 -40.794 1.00 86.00 275 ALA A N 1
ATOM 2135 C CA . ALA A 1 275 ? 14.306 -1.973 -40.724 1.00 86.00 275 ALA A CA 1
ATOM 2136 C C . ALA A 1 275 ? 15.152 -1.983 -39.443 1.00 86.00 275 ALA A C 1
ATOM 2138 O O . ALA A 1 275 ? 16.304 -1.563 -39.475 1.00 86.00 275 ALA A O 1
ATOM 2139 N N . LEU A 1 276 ? 14.577 -2.439 -38.325 1.00 86.94 276 LEU A N 1
ATOM 2140 C CA . LEU A 1 276 ? 15.192 -2.353 -36.992 1.00 86.94 276 LEU A CA 1
ATOM 2141 C C . LEU A 1 276 ? 15.647 -3.716 -36.444 1.00 86.94 276 LEU A C 1
ATOM 2143 O O . LEU A 1 276 ? 16.271 -3.776 -35.392 1.00 86.94 276 LEU A O 1
ATOM 2147 N N . GLY A 1 277 ? 15.356 -4.813 -37.146 1.00 90.12 277 GLY A N 1
ATOM 2148 C CA . GLY A 1 277 ? 15.719 -6.160 -36.715 1.00 90.12 277 GLY A CA 1
ATOM 2149 C C . GLY A 1 277 ? 14.821 -6.687 -35.594 1.00 90.12 277 GLY A C 1
ATOM 2150 O O . GLY A 1 277 ? 13.605 -6.487 -35.606 1.00 90.12 277 GLY A O 1
ATOM 2151 N N . PHE A 1 278 ? 15.416 -7.418 -34.652 1.00 92.06 278 PHE A N 1
ATOM 2152 C CA . PHE A 1 278 ? 14.706 -8.039 -33.533 1.00 92.06 278 PHE A CA 1
ATOM 2153 C C . PHE A 1 278 ? 14.483 -7.039 -32.394 1.00 92.06 278 PHE A C 1
ATOM 2155 O O . PHE A 1 278 ? 15.399 -6.323 -31.996 1.00 92.06 278 PHE A O 1
ATOM 2162 N N . GLY A 1 279 ? 13.274 -7.026 -31.845 1.00 93.56 279 GLY A N 1
ATOM 2163 C CA . GLY A 1 279 ? 12.906 -6.212 -30.694 1.00 93.56 279 GLY A CA 1
ATOM 2164 C C . GLY A 1 279 ? 11.725 -6.809 -29.941 1.00 93.56 279 GLY A C 1
ATOM 2165 O O . GLY A 1 279 ? 11.414 -7.998 -30.060 1.00 93.56 279 GLY A O 1
ATOM 2166 N N . PHE A 1 280 ? 11.067 -5.970 -29.153 1.00 95.56 280 PHE A N 1
ATOM 2167 C CA . PHE A 1 280 ? 9.936 -6.361 -28.325 1.00 95.56 280 PHE A CA 1
ATOM 2168 C C . PHE A 1 280 ? 8.805 -5.361 -28.457 1.00 95.56 280 PHE A C 1
ATOM 2170 O O . PHE A 1 280 ? 9.016 -4.156 -28.353 1.00 95.56 280 PHE A O 1
ATOM 2177 N N . ARG A 1 281 ? 7.587 -5.864 -28.600 1.00 94.94 281 ARG A N 1
ATOM 2178 C CA . ARG A 1 281 ? 6.386 -5.067 -28.414 1.00 94.94 281 ARG A CA 1
ATOM 2179 C C . ARG A 1 281 ? 5.984 -5.135 -26.952 1.00 94.94 281 ARG A C 1
ATOM 2181 O O . ARG A 1 281 ? 5.632 -6.197 -26.448 1.00 94.94 281 ARG A O 1
ATOM 2188 N N . CYS A 1 282 ? 6.059 -4.000 -26.275 1.00 93.88 282 CYS A N 1
ATOM 2189 C CA . CYS A 1 282 ? 5.817 -3.855 -24.848 1.00 93.88 282 CYS A CA 1
ATOM 2190 C C . CYS A 1 282 ? 4.474 -3.163 -24.594 1.00 93.88 282 CYS A C 1
ATOM 2192 O O . CYS A 1 282 ? 4.125 -2.204 -25.283 1.00 93.88 282 CYS A O 1
ATOM 2194 N N . GLY A 1 283 ? 3.719 -3.654 -23.613 1.00 91.62 283 GLY A N 1
ATOM 2195 C CA . GLY A 1 283 ? 2.434 -3.111 -23.184 1.00 91.62 283 GLY A CA 1
ATOM 2196 C C . GLY A 1 283 ? 2.498 -2.540 -21.767 1.00 91.62 283 GLY A C 1
ATOM 2197 O O . GLY A 1 283 ? 2.971 -3.214 -20.851 1.00 91.62 283 GLY A O 1
ATOM 2198 N N . PHE A 1 284 ? 1.953 -1.333 -21.605 1.00 85.19 284 PHE A N 1
ATOM 2199 C CA . PHE A 1 284 ? 1.966 -0.506 -20.396 1.00 85.19 284 PHE A CA 1
ATOM 2200 C C . PHE A 1 284 ? 0.547 -0.083 -19.980 1.00 85.19 284 PHE A C 1
ATOM 2202 O O . PHE A 1 284 ? -0.399 -0.078 -20.777 1.00 85.19 284 PHE A O 1
ATOM 2209 N N . LEU A 1 285 ? 0.399 0.332 -18.720 1.00 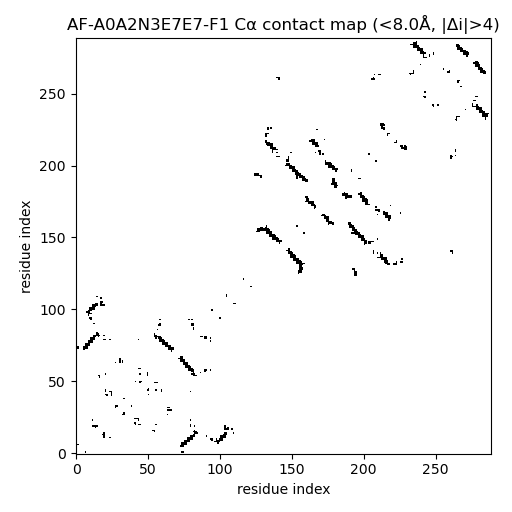77.50 285 LEU A N 1
ATOM 2210 C CA . LEU A 1 285 ? -0.879 0.783 -18.137 1.00 77.50 285 LEU A CA 1
ATOM 2211 C C . LEU A 1 285 ? -1.263 2.229 -18.491 1.00 77.50 285 LEU A C 1
ATOM 2213 O O . LEU A 1 285 ? -2.380 2.657 -18.205 1.00 77.50 285 LEU A O 1
ATOM 2217 N N . GLY A 1 286 ? -0.355 3.009 -19.069 1.00 78.06 286 GLY A N 1
ATOM 2218 C CA . GLY A 1 286 ? -0.574 4.417 -19.380 1.00 78.06 286 GLY A CA 1
ATOM 2219 C C . GLY A 1 286 ? 0.659 5.027 -20.035 1.00 78.06 286 GLY A C 1
ATOM 2220 O O . GLY A 1 286 ? 1.598 4.314 -20.337 1.00 78.06 286 GLY A O 1
ATOM 2221 N N . LEU A 1 287 ? 0.647 6.340 -20.270 1.00 76.44 287 LEU A N 1
ATOM 2222 C CA . LEU A 1 287 ? 1.770 7.044 -20.912 1.00 76.44 287 LEU A CA 1
ATOM 2223 C C . LEU A 1 287 ? 2.949 7.329 -19.969 1.00 76.44 287 LEU A C 1
ATOM 2225 O O . LEU A 1 287 ? 4.048 7.586 -20.443 1.00 76.44 287 LEU A O 1
ATOM 2229 N N . LEU A 1 288 ? 2.693 7.392 -18.657 1.00 72.19 288 LEU A N 1
ATOM 2230 C CA . LEU A 1 288 ? 3.724 7.653 -17.645 1.00 72.19 288 LEU A CA 1
ATOM 2231 C C . LEU A 1 288 ? 4.408 6.368 -17.166 1.00 72.19 288 LEU A C 1
ATOM 2233 O O . LEU A 1 288 ? 5.562 6.426 -16.754 1.00 72.19 288 LEU A O 1
ATOM 2237 N N . HIS A 1 289 ? 3.655 5.266 -17.162 1.00 63.50 289 HIS A N 1
ATOM 2238 C CA . HIS A 1 289 ? 4.186 3.929 -16.926 1.00 63.50 289 HIS A CA 1
ATOM 2239 C C . HIS A 1 289 ? 5.017 3.533 -18.148 1.00 63.50 289 HIS A C 1
ATOM 2241 O O . HIS A 1 289 ? 6.173 3.111 -17.952 1.00 63.50 289 HIS A O 1
#

Solvent-accessible surface area (backbone atoms only — not comparable to full-atom values): 16326 Å² total; per-residue (Å²): 133,86,57,76,94,37,55,46,44,29,30,43,44,28,52,67,84,36,48,54,57,58,51,53,46,51,53,42,55,77,51,59,79,58,54,85,86,72,61,56,88,50,69,76,51,79,49,72,70,25,63,77,68,67,45,54,82,63,68,38,77,47,80,44,67,38,73,44,95,89,73,50,74,29,42,38,37,39,32,45,36,26,26,46,76,94,35,50,68,55,33,56,56,51,58,73,74,32,88,44,71,48,77,43,72,37,97,89,51,65,61,68,60,48,53,50,45,50,67,76,68,52,78,78,73,71,57,44,61,88,46,48,23,36,25,36,30,69,43,60,40,74,39,98,85,66,39,33,40,34,33,34,34,26,38,21,4,61,49,44,59,68,40,53,33,23,35,65,80,76,62,50,73,44,45,30,71,42,33,24,37,77,71,100,46,89,41,84,42,73,61,47,44,44,51,40,66,31,37,36,24,36,87,53,90,51,55,85,74,57,54,62,31,32,26,37,21,31,64,92,42,64,48,95,68,76,65,93,49,60,79,77,71,69,55,76,34,74,50,77,52,59,49,95,48,80,87,46,40,64,60,51,50,54,52,50,54,57,48,48,45,61,34,90,50,53,44,75,44,86,38,78,40,97,88,61,44,64,32,31,39,35,29,23,74,41,94,87,100

Radius of gyration: 26.04 Å; Cα contacts (8 Å, |Δi|>4): 579; chains: 1; bounding box: 55×71×63 Å

Secondary structure (DSSP, 8-state):
---GGGEEEEEEEE-TTSSHHHHHHHHHHHHT-S-TTT--SSTT--SHHHHHHT---S-EEEEEEEE-TTS-EEEEEEEE---SGGGHHHHHHHHTT-SEEEEE--TTS-HHHHHHHHHHHSPPP---SSSPPEEEEEEEEEETTTEEEEEEEEEES-EETT-EEEETTT--EEEEEEEEEEESEEEE-SEE-TT-EEEEEES---GGGS-TTPEEEESSS--SS---PPPPPPP-EEEEE--SSGGGHHHHHHHHHHHHHH-TT-EEEEEEETTTEEEEEEEESSS--

Nearest PDB structures (foldseek):
  3deg-assembly1_C  TM=6.152E-01  e=1.594E-33  Escherichia coli K-12
  3jce-assembly1_x  TM=5.949E-01  e=4.138E-32  Escherichia coli K-12
  2ywf-assembly1_A  TM=6.189E-01  e=5.471E-30  Aquifex aeolicus VF5
  3cb4-assembly6_F  TM=6.254E-01  e=6.291E-29  Escherichia coli K-12
  2ywe-assembly1_A  TM=6.144E-01  e=4.140E-27  Aquifex aeolicus VF5